Protein AF-A0A955YVL2-F1 (afdb_monomer_lite)

Structure (mmCIF, N/CA/C/O backbone):
data_AF-A0A955YVL2-F1
#
_entry.id   AF-A0A955YVL2-F1
#
loop_
_atom_site.group_PDB
_atom_site.id
_atom_site.type_symbol
_atom_site.label_atom_id
_atom_site.label_alt_id
_atom_site.label_comp_id
_atom_site.label_asym_id
_atom_site.label_entity_id
_atom_site.label_seq_id
_atom_site.pdbx_PDB_ins_code
_atom_site.Cartn_x
_atom_site.Cartn_y
_atom_site.Cartn_z
_atom_site.occupancy
_atom_site.B_iso_or_equiv
_atom_site.auth_seq_id
_atom_site.auth_comp_id
_atom_site.auth_asym_id
_atom_site.auth_atom_id
_atom_site.pdbx_PDB_model_num
ATOM 1 N N . MET A 1 1 ? -42.241 -15.432 1.921 1.00 36.34 1 MET A N 1
ATOM 2 C CA . MET A 1 1 ? -42.392 -14.589 0.712 1.00 36.34 1 MET A CA 1
ATOM 3 C C . MET A 1 1 ? -41.497 -13.366 0.841 1.00 36.34 1 MET A C 1
ATOM 5 O O . MET A 1 1 ? -41.475 -12.750 1.895 1.00 36.34 1 MET A O 1
ATOM 9 N N . LYS A 1 2 ? -40.695 -13.107 -0.196 1.00 36.59 2 LYS A N 1
ATOM 10 C CA . LYS A 1 2 ? -39.649 -12.077 -0.292 1.00 36.59 2 LYS A CA 1
ATOM 11 C C . LYS A 1 2 ? -40.259 -10.700 -0.567 1.00 36.59 2 LYS A C 1
ATOM 13 O O . LYS A 1 2 ? -41.082 -10.609 -1.469 1.00 36.59 2 LYS A O 1
ATOM 18 N N . VAL A 1 3 ? -39.747 -9.642 0.064 1.00 34.03 3 VAL A N 1
ATOM 19 C CA . VAL A 1 3 ? -39.685 -8.309 -0.563 1.00 34.03 3 VAL A CA 1
ATOM 20 C C . VAL A 1 3 ? -38.326 -7.689 -0.250 1.00 34.03 3 VAL A C 1
ATOM 22 O O . VAL A 1 3 ? -38.007 -7.368 0.890 1.00 34.03 3 VAL A O 1
ATOM 25 N N . ALA A 1 4 ? -37.512 -7.582 -1.295 1.00 33.03 4 ALA A N 1
ATOM 26 C CA . ALA A 1 4 ? -36.190 -6.984 -1.299 1.00 33.03 4 ALA A CA 1
ATOM 27 C C . ALA A 1 4 ? -36.283 -5.450 -1.307 1.00 33.03 4 ALA A C 1
ATOM 29 O O . ALA A 1 4 ? -37.087 -4.887 -2.050 1.00 33.03 4 ALA A O 1
ATOM 30 N N . ARG A 1 5 ? -35.406 -4.765 -0.566 1.00 32.28 5 ARG A N 1
ATOM 31 C CA . ARG A 1 5 ? -35.105 -3.343 -0.791 1.00 32.28 5 ARG A CA 1
ATOM 32 C C . ARG A 1 5 ? -33.670 -3.221 -1.297 1.00 32.28 5 ARG A C 1
ATOM 34 O O . ARG A 1 5 ? -32.719 -3.414 -0.550 1.00 32.28 5 ARG A O 1
ATOM 41 N N . LYS A 1 6 ? -33.538 -2.938 -2.595 1.00 33.47 6 LYS A N 1
ATOM 42 C CA . LYS A 1 6 ? -32.287 -2.538 -3.252 1.00 33.47 6 LYS A CA 1
ATOM 43 C C . LYS A 1 6 ? -31.953 -1.106 -2.827 1.00 33.47 6 LYS A C 1
ATOM 45 O O . LYS A 1 6 ? -32.672 -0.188 -3.215 1.00 33.47 6 LYS A O 1
ATOM 50 N N . ALA A 1 7 ? -30.868 -0.914 -2.082 1.00 31.03 7 ALA A N 1
ATOM 51 C CA . ALA A 1 7 ? -30.235 0.393 -1.953 1.00 31.03 7 ALA A CA 1
ATOM 52 C C . ALA A 1 7 ? -29.346 0.617 -3.184 1.00 31.03 7 ALA A C 1
ATOM 54 O O . ALA A 1 7 ? -28.504 -0.211 -3.523 1.00 31.03 7 ALA A O 1
ATOM 55 N N . ARG A 1 8 ? -29.623 1.707 -3.896 1.00 31.00 8 ARG A N 1
ATOM 56 C CA . ARG A 1 8 ? -29.015 2.111 -5.160 1.00 31.00 8 ARG A CA 1
ATOM 57 C C . ARG A 1 8 ? -28.263 3.404 -4.877 1.00 31.00 8 ARG A C 1
ATOM 59 O O . ARG A 1 8 ? -28.910 4.432 -4.742 1.00 31.00 8 ARG A O 1
ATOM 66 N N . TRP A 1 9 ? -26.942 3.353 -4.775 1.00 26.78 9 TRP A N 1
ATOM 67 C CA . TRP A 1 9 ? -26.107 4.548 -4.671 1.00 26.78 9 TRP A CA 1
ATOM 68 C C . TRP A 1 9 ? -24.795 4.268 -5.372 1.00 26.78 9 TRP A C 1
ATOM 70 O O . TRP A 1 9 ? -24.053 3.442 -4.878 1.00 26.78 9 TRP A O 1
ATOM 80 N N . TRP A 1 10 ? -24.591 4.885 -6.535 1.00 25.06 10 TRP A N 1
ATOM 81 C CA . TRP A 1 10 ? -23.338 5.462 -7.037 1.00 25.06 10 TRP A CA 1
ATOM 82 C C . TRP A 1 10 ? -23.689 6.169 -8.347 1.00 25.06 10 TRP A C 1
ATOM 84 O O . TRP A 1 10 ? -24.122 5.517 -9.288 1.00 25.06 10 TRP A O 1
ATOM 94 N N . HIS A 1 11 ? -23.538 7.491 -8.390 1.00 28.80 11 HIS A N 1
ATOM 95 C CA . HIS A 1 11 ? -22.993 8.216 -9.539 1.00 28.80 11 HIS A CA 1
ATOM 96 C C . HIS A 1 11 ? -22.675 9.654 -9.106 1.00 28.80 11 HIS A C 1
ATOM 98 O O . HIS A 1 11 ? -23.568 10.427 -8.791 1.00 28.80 11 HIS A O 1
ATOM 104 N N . GLN A 1 12 ? -21.369 9.927 -9.069 1.00 32.69 12 GLN A N 1
ATOM 105 C CA . GLN A 1 12 ? -20.664 11.146 -9.476 1.00 32.69 12 GLN A CA 1
ATOM 106 C C . GLN A 1 12 ? -21.204 12.538 -9.097 1.00 32.69 12 GLN A C 1
ATOM 108 O O . GLN A 1 12 ? -22.306 12.926 -9.462 1.00 32.69 12 GLN A O 1
ATOM 113 N N . GLY A 1 13 ? -20.284 13.370 -8.595 1.00 29.86 13 GLY A N 1
ATOM 114 C CA . GLY A 1 13 ? -20.244 14.788 -8.962 1.00 29.86 13 GLY A CA 1
ATOM 115 C C . GLY A 1 13 ? -20.075 15.755 -7.796 1.00 29.86 13 GLY A C 1
ATOM 116 O O . GLY A 1 13 ? -21.027 16.019 -7.081 1.00 29.86 13 GLY A O 1
ATOM 117 N N . LYS A 1 14 ? -18.859 16.310 -7.682 1.00 32.56 14 LYS A N 1
ATOM 118 C CA . LYS A 1 14 ? -18.522 17.676 -7.233 1.00 32.56 14 LYS A CA 1
ATOM 119 C C . LYS A 1 14 ? -19.298 18.242 -6.028 1.00 32.56 14 LYS A C 1
ATOM 121 O O . LYS A 1 14 ? -20.423 18.705 -6.164 1.00 32.56 14 LYS A O 1
ATOM 126 N N . TRP A 1 15 ? -18.612 18.369 -4.893 1.00 31.75 15 TRP A N 1
ATOM 127 C CA . TRP A 1 15 ? -19.037 19.229 -3.785 1.00 31.75 15 TRP A CA 1
ATOM 128 C C . TRP A 1 15 ? -18.119 20.451 -3.682 1.00 31.75 15 TRP A C 1
ATOM 130 O O . TRP A 1 15 ? -16.921 20.328 -3.918 1.00 31.75 15 TRP A O 1
ATOM 140 N N . MET A 1 16 ? -18.708 21.578 -3.258 1.00 29.31 16 MET A N 1
ATOM 141 C CA . MET A 1 16 ? -18.149 22.933 -3.053 1.00 29.31 16 MET A CA 1
ATOM 142 C C . MET A 1 16 ? -18.223 23.804 -4.330 1.00 29.31 16 MET A C 1
ATOM 144 O O . MET A 1 16 ? -17.585 23.505 -5.328 1.00 29.31 16 MET A O 1
ATOM 148 N N . HIS A 1 17 ? -19.037 24.865 -4.419 1.00 38.16 17 HIS A N 1
ATOM 149 C CA . HIS A 1 17 ? -19.291 25.919 -3.432 1.00 38.16 17 HIS A CA 1
ATOM 150 C C . HIS A 1 17 ? -20.693 26.567 -3.528 1.00 38.16 17 HIS A C 1
ATOM 152 O O . HIS A 1 17 ? -21.207 26.793 -4.615 1.00 38.16 17 HIS A O 1
ATOM 158 N N . ALA A 1 18 ? -21.192 26.935 -2.340 1.00 34.50 18 A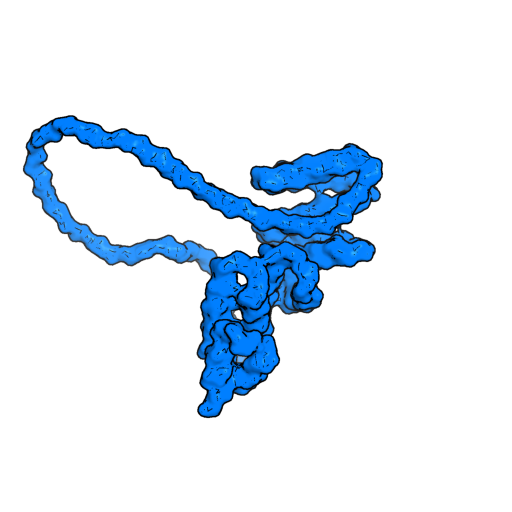LA A N 1
ATOM 159 C CA . ALA A 1 18 ? -21.897 28.165 -1.947 1.00 34.50 18 ALA A CA 1
ATOM 160 C C . ALA A 1 18 ? -23.248 28.578 -2.585 1.00 34.50 18 ALA A C 1
ATOM 162 O O . ALA A 1 18 ? -23.423 28.707 -3.790 1.00 34.50 18 ALA A O 1
ATOM 163 N N . LEU A 1 19 ? -24.179 28.854 -1.668 1.00 38.88 19 LEU A N 1
ATOM 164 C CA . LEU A 1 19 ? -25.561 29.314 -1.815 1.00 38.88 19 LEU A CA 1
ATOM 165 C C . LEU A 1 19 ? -25.695 30.762 -2.353 1.00 38.88 19 LEU A C 1
ATOM 167 O O . LEU A 1 19 ? -24.739 31.533 -2.266 1.00 38.88 19 LEU A O 1
ATOM 171 N N . PRO A 1 20 ? -26.891 31.151 -2.850 1.00 46.78 20 PRO A N 1
ATOM 172 C CA . PRO A 1 20 ? -27.152 32.435 -3.504 1.00 46.78 20 PRO A CA 1
ATOM 173 C C . PRO A 1 20 ? -27.681 33.500 -2.528 1.00 46.78 20 PRO A C 1
ATOM 175 O O . PRO A 1 20 ? -28.471 33.180 -1.648 1.00 46.78 20 PRO A O 1
ATOM 178 N N . PHE A 1 21 ? -27.319 34.771 -2.730 1.00 35.03 21 PHE A N 1
ATOM 179 C CA . PHE A 1 21 ? -27.993 35.952 -2.157 1.00 35.03 21 PHE A CA 1
ATOM 180 C C . PHE A 1 21 ? -27.709 37.204 -3.034 1.00 35.03 21 PHE A C 1
ATOM 182 O O . PHE A 1 21 ? -26.811 37.148 -3.873 1.00 35.03 21 PHE A O 1
ATOM 189 N N . PRO A 1 22 ? -28.522 38.280 -2.951 1.00 48.41 22 PRO A N 1
ATOM 190 C CA . PRO A 1 22 ? -29.389 38.777 -4.033 1.00 48.41 22 PRO A CA 1
ATOM 191 C C . PRO A 1 22 ? -28.881 40.076 -4.711 1.00 48.41 22 PRO A C 1
ATOM 193 O O . PRO A 1 22 ? -27.885 40.648 -4.267 1.00 48.41 22 PRO A O 1
ATOM 196 N N . PRO A 1 23 ? -29.555 40.587 -5.769 1.00 50.75 23 PRO A N 1
ATOM 197 C CA . PRO A 1 23 ? -29.136 41.804 -6.459 1.00 50.75 23 PRO A CA 1
ATOM 198 C C . PRO A 1 23 ? -29.749 43.064 -5.828 1.00 50.75 23 PRO A C 1
ATOM 200 O O . PRO A 1 23 ? -30.909 43.048 -5.436 1.00 50.75 23 PRO A O 1
ATOM 203 N N . THR A 1 24 ? -28.965 44.147 -5.766 1.00 46.81 24 THR A N 1
ATOM 204 C CA . THR A 1 24 ? -29.235 45.497 -6.324 1.00 46.81 24 THR A CA 1
ATOM 205 C C . THR A 1 24 ? -28.371 46.535 -5.608 1.00 46.81 24 THR A C 1
ATOM 207 O O . THR A 1 24 ? -28.461 46.663 -4.391 1.00 46.81 24 THR A O 1
ATOM 210 N N . LEU A 1 25 ? -27.626 47.344 -6.364 1.00 46.16 25 LEU A N 1
ATOM 211 C CA . LEU A 1 25 ? -27.243 48.698 -5.957 1.00 46.16 25 LEU A CA 1
ATOM 212 C C . LEU A 1 25 ? -27.345 49.650 -7.162 1.00 46.16 25 LEU A C 1
ATOM 214 O O . LEU A 1 25 ? -27.235 49.196 -8.305 1.00 46.16 25 LEU A O 1
ATOM 218 N N . PRO A 1 26 ? -27.623 50.943 -6.916 1.00 46.53 26 PRO A N 1
ATOM 219 C CA . PRO A 1 26 ? -28.070 51.888 -7.928 1.00 46.53 26 PRO A CA 1
ATOM 220 C C . PRO A 1 26 ? -26.915 52.484 -8.739 1.00 46.53 26 PRO A C 1
ATOM 222 O O . PRO A 1 26 ? -25.767 52.552 -8.306 1.00 46.53 26 PRO A O 1
ATOM 225 N N . THR A 1 27 ? -27.264 52.956 -9.932 1.00 46.38 27 THR A N 1
ATOM 226 C CA . THR A 1 27 ? -26.412 53.707 -10.853 1.00 46.38 27 THR A CA 1
ATOM 227 C C . THR A 1 27 ? -25.960 55.029 -10.238 1.00 46.38 27 THR A C 1
ATOM 229 O O . THR A 1 27 ? -26.796 55.877 -9.926 1.00 46.38 27 THR A O 1
ATOM 232 N N . PHE A 1 28 ? -24.646 55.234 -10.137 1.00 38.59 28 PHE A N 1
ATOM 233 C CA . PHE A 1 28 ? -24.049 56.543 -9.883 1.00 38.59 28 PHE A CA 1
ATOM 234 C C . PHE A 1 28 ? -23.220 56.964 -11.099 1.00 38.59 28 PHE A C 1
ATOM 236 O O . PHE A 1 28 ? -22.186 56.381 -11.417 1.00 38.59 28 PHE A O 1
ATOM 243 N N . SER A 1 29 ? -23.730 57.967 -11.804 1.00 43.38 29 SER A N 1
ATOM 244 C CA . SER A 1 29 ? -23.041 58.751 -12.824 1.00 43.38 29 SER A CA 1
ATOM 245 C C . SER A 1 29 ? -22.121 59.775 -12.154 1.00 43.38 29 SER A C 1
ATOM 247 O O . SER A 1 29 ? -22.584 60.518 -11.289 1.00 43.38 29 SER A O 1
ATOM 249 N N . GLY A 1 30 ? -20.859 59.880 -12.571 1.00 38.03 30 GLY A N 1
ATOM 250 C CA . GLY A 1 30 ? -19.970 60.935 -12.080 1.00 38.03 30 GLY A CA 1
ATOM 251 C C . GLY A 1 30 ? -18.546 60.823 -12.613 1.00 38.03 30 GLY A C 1
ATOM 252 O O . GLY A 1 30 ? -17.826 59.891 -12.288 1.00 38.03 30 GLY A O 1
ATOM 253 N N . ASN A 1 31 ? -18.184 61.781 -13.456 1.00 38.94 31 ASN A N 1
ATOM 254 C CA . ASN A 1 31 ? -16.923 61.943 -14.178 1.00 38.94 31 ASN A CA 1
ATOM 255 C C . ASN A 1 31 ? -15.706 62.318 -13.291 1.00 38.94 31 ASN A C 1
ATOM 257 O O . ASN A 1 31 ? -15.882 62.903 -12.228 1.00 38.94 31 ASN A O 1
ATOM 261 N N . LEU A 1 32 ? -14.504 62.146 -13.880 1.00 40.91 32 LEU A N 1
ATOM 262 C CA . LEU A 1 32 ? -13.217 62.851 -13.642 1.00 40.91 32 LEU A CA 1
ATOM 263 C C . LEU A 1 32 ? -12.319 62.411 -12.458 1.00 40.91 32 LEU A C 1
ATOM 265 O O . LEU A 1 32 ? -12.526 62.842 -11.333 1.00 40.91 32 LEU A O 1
ATOM 269 N N . PHE A 1 33 ? -11.236 61.665 -12.732 1.00 40.41 33 PHE A N 1
ATOM 270 C CA . PHE A 1 33 ? -9.823 62.135 -12.750 1.00 40.41 33 PHE A CA 1
ATOM 271 C C . PHE A 1 33 ? -8.835 60.940 -12.867 1.00 40.41 33 PHE A C 1
ATOM 273 O O . PHE A 1 33 ? -9.128 59.871 -12.332 1.00 40.41 33 PHE A O 1
ATOM 280 N N . PRO A 1 34 ? -7.685 61.072 -13.569 1.00 52.84 34 PRO A N 1
ATOM 281 C CA . PRO A 1 34 ? -6.782 59.963 -13.879 1.00 52.84 34 PRO A CA 1
ATOM 282 C C . PRO A 1 34 ? -5.503 59.937 -13.016 1.00 52.84 34 PRO A C 1
ATOM 284 O O . PRO A 1 34 ? -5.195 60.889 -12.307 1.00 52.84 34 PRO A O 1
ATOM 287 N N . ALA A 1 35 ? -4.724 58.867 -13.222 1.00 39.88 35 ALA A N 1
ATOM 288 C CA . ALA A 1 35 ? -3.342 58.624 -12.789 1.00 39.88 35 ALA A CA 1
ATOM 289 C C . ALA A 1 35 ? -3.138 58.209 -11.320 1.00 39.88 35 ALA A C 1
ATOM 291 O O . ALA A 1 35 ? -3.405 58.975 -10.406 1.00 39.88 35 ALA A O 1
ATOM 292 N N . LEU A 1 36 ? -2.583 57.005 -11.114 1.00 38.53 36 LEU A N 1
ATOM 293 C CA . LEU A 1 36 ? -1.236 56.768 -10.559 1.00 38.53 36 LEU A CA 1
ATOM 294 C C . LEU A 1 36 ? -1.123 55.303 -10.072 1.00 38.53 36 LEU A C 1
ATOM 296 O O . LEU A 1 36 ? -1.893 54.873 -9.227 1.00 38.53 36 LEU A O 1
ATOM 300 N N . PHE A 1 37 ? -0.141 54.576 -10.619 1.00 40.19 37 PHE A N 1
ATOM 301 C CA . PHE A 1 37 ? 0.575 53.423 -10.044 1.00 40.19 37 PHE A CA 1
ATOM 302 C C . PHE A 1 37 ? -0.209 52.281 -9.367 1.00 40.19 37 PHE A C 1
ATOM 304 O O . PHE A 1 37 ? -0.684 52.421 -8.248 1.00 40.19 37 PHE A O 1
ATOM 311 N N . LEU A 1 38 ? -0.091 51.069 -9.925 1.00 40.25 38 LEU A N 1
ATOM 312 C CA . LEU A 1 38 ? 0.365 49.915 -9.138 1.00 40.25 38 LEU A CA 1
ATOM 313 C C . LEU A 1 38 ? 0.865 48.792 -10.052 1.00 40.25 38 LEU A C 1
ATOM 315 O O . LEU A 1 38 ? 0.146 48.249 -10.886 1.00 40.25 38 LEU A O 1
ATOM 319 N N . MET A 1 39 ? 2.151 48.501 -9.881 1.00 43.81 39 MET A N 1
ATOM 320 C CA . MET A 1 39 ? 2.891 47.401 -10.482 1.00 43.81 39 MET A CA 1
ATOM 321 C C . MET A 1 39 ? 2.135 46.083 -10.302 1.00 43.81 39 MET A C 1
ATOM 323 O O . MET A 1 39 ? 1.787 45.709 -9.182 1.00 43.81 39 MET A O 1
ATOM 327 N N . ALA A 1 40 ? 1.927 45.370 -11.407 1.00 44.03 40 ALA A N 1
ATOM 328 C CA . ALA A 1 40 ? 1.430 44.005 -11.419 1.00 44.03 40 ALA A CA 1
ATOM 329 C C . ALA A 1 40 ? 2.437 43.082 -10.713 1.00 44.03 40 ALA A C 1
ATOM 331 O O . ALA A 1 40 ? 3.377 42.569 -11.318 1.00 44.03 40 ALA A O 1
ATOM 332 N N . GLY A 1 41 ? 2.245 42.887 -9.409 1.00 44.72 41 GLY A N 1
ATOM 333 C CA . GLY A 1 41 ? 2.860 41.806 -8.654 1.00 44.72 41 GLY A CA 1
ATOM 334 C C . GLY A 1 41 ? 2.223 40.488 -9.071 1.00 44.72 41 GLY A C 1
ATOM 335 O O . GLY A 1 41 ? 1.281 40.024 -8.437 1.00 44.72 41 GLY A O 1
ATOM 336 N N . LEU A 1 42 ? 2.720 39.899 -10.159 1.00 51.22 42 LEU A N 1
ATOM 337 C CA . LEU A 1 42 ? 2.407 38.530 -10.548 1.00 51.22 42 LEU A CA 1
ATOM 338 C C . LEU A 1 42 ? 3.159 37.587 -9.597 1.00 51.22 42 LEU A C 1
ATOM 340 O O . LEU A 1 42 ? 4.200 37.026 -9.937 1.00 51.22 42 LEU A O 1
ATOM 344 N N . THR A 1 43 ? 2.666 37.440 -8.370 1.00 51.66 43 THR A N 1
ATOM 345 C CA . THR A 1 43 ? 3.075 36.334 -7.508 1.00 51.66 43 THR A CA 1
ATOM 346 C C . THR A 1 43 ? 2.487 35.063 -8.097 1.00 51.66 43 THR A C 1
ATOM 348 O O . THR A 1 43 ? 1.361 34.660 -7.812 1.00 51.66 43 THR A O 1
ATOM 351 N N . VAL A 1 44 ? 3.273 34.417 -8.956 1.00 55.62 44 VAL A N 1
ATOM 352 C CA . VAL A 1 44 ? 3.111 32.996 -9.240 1.00 55.62 44 VAL A CA 1
ATOM 353 C C . VAL A 1 44 ? 3.310 32.285 -7.906 1.00 55.62 44 VAL A C 1
ATOM 355 O O . VAL A 1 44 ? 4.431 32.010 -7.483 1.00 55.62 44 VAL A O 1
ATOM 358 N 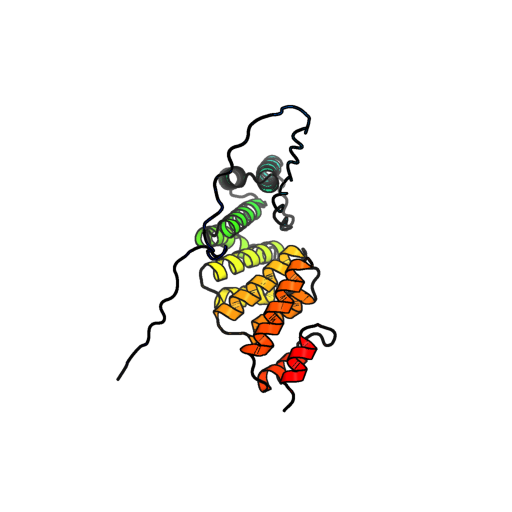N . VAL A 1 45 ? 2.208 32.028 -7.204 1.00 55.06 45 VAL A N 1
ATOM 359 C CA . VAL A 1 45 ? 2.164 30.965 -6.210 1.00 55.06 45 VAL A CA 1
ATOM 360 C C . VAL A 1 45 ? 2.392 29.702 -7.020 1.00 55.06 45 VAL A C 1
ATOM 362 O O . VAL A 1 45 ? 1.486 29.199 -7.683 1.00 55.06 45 VAL A O 1
ATOM 365 N N . ALA A 1 46 ? 3.642 29.245 -7.042 1.00 45.44 46 ALA A N 1
ATOM 366 C CA . ALA A 1 46 ? 3.968 27.910 -7.483 1.00 45.44 46 ALA A CA 1
ATOM 367 C C . ALA A 1 46 ? 3.186 26.972 -6.564 1.00 45.44 46 ALA A C 1
ATOM 369 O O . ALA A 1 46 ? 3.594 26.702 -5.434 1.00 45.44 46 ALA A O 1
ATOM 370 N N . VAL A 1 47 ? 2.016 26.535 -7.033 1.00 54.59 47 VAL A N 1
ATOM 371 C CA . VAL A 1 47 ? 1.338 25.352 -6.522 1.00 54.59 47 VAL A CA 1
ATOM 372 C C . VAL A 1 47 ? 2.343 24.237 -6.743 1.00 54.59 47 VAL A C 1
ATOM 374 O O . VAL A 1 47 ? 2.462 23.690 -7.838 1.00 54.59 47 VAL A O 1
ATOM 377 N N . GLY A 1 48 ? 3.165 23.991 -5.723 1.00 42.56 48 GLY A N 1
ATOM 378 C CA . GLY A 1 48 ? 4.030 22.837 -5.675 1.00 42.56 48 GLY A CA 1
ATOM 379 C C . GLY A 1 48 ? 3.112 21.645 -5.831 1.00 42.56 48 GLY A C 1
ATOM 380 O O . GLY A 1 48 ? 2.351 21.334 -4.916 1.00 42.56 48 GLY A O 1
ATOM 381 N N . CYS A 1 49 ? 3.129 21.031 -7.014 1.00 41.28 49 CYS A N 1
ATOM 382 C CA . CYS A 1 49 ? 2.522 19.727 -7.194 1.00 41.28 49 CYS A CA 1
ATOM 383 C C . CYS A 1 49 ? 3.102 18.861 -6.076 1.00 41.28 49 CYS A C 1
ATOM 385 O O . CYS A 1 49 ? 4.333 18.831 -5.946 1.00 41.28 49 CYS A O 1
ATOM 387 N N . PRO A 1 50 ? 2.268 18.255 -5.213 1.00 43.12 50 PRO A N 1
ATOM 388 C CA . PRO A 1 50 ? 2.779 17.392 -4.168 1.00 43.12 50 PRO A CA 1
ATOM 389 C C . PRO A 1 50 ? 3.604 16.325 -4.878 1.00 43.12 50 PRO A C 1
ATOM 391 O O . PRO A 1 50 ? 3.064 15.526 -5.641 1.00 43.12 50 PRO A O 1
ATOM 394 N N . ARG A 1 51 ? 4.932 16.400 -4.719 1.00 46.34 51 ARG A N 1
ATOM 395 C CA . ARG A 1 51 ? 5.853 15.402 -5.251 1.00 46.34 51 ARG A CA 1
ATOM 396 C C . ARG A 1 51 ? 5.356 14.078 -4.696 1.00 46.34 51 ARG A C 1
ATOM 398 O O . ARG A 1 51 ? 5.283 13.928 -3.476 1.00 46.34 51 ARG A O 1
ATOM 405 N N . GLY A 1 52 ? 4.911 13.195 -5.588 1.00 46.12 52 GLY A N 1
ATOM 406 C CA . GLY A 1 52 ? 4.428 11.877 -5.214 1.00 46.12 52 GLY A CA 1
ATOM 407 C C . GLY A 1 52 ? 5.460 11.239 -4.296 1.00 46.12 52 GLY A C 1
ATOM 408 O O . GLY A 1 52 ? 6.652 11.269 -4.597 1.00 46.12 52 GLY A O 1
ATOM 409 N N . SER A 1 53 ? 5.000 10.759 -3.143 1.00 47.16 53 SER A N 1
ATOM 410 C CA . SER A 1 53 ? 5.804 9.974 -2.212 1.00 47.16 53 SER A CA 1
ATOM 411 C C . SER A 1 53 ? 6.657 8.982 -3.008 1.00 47.16 53 SER A C 1
ATOM 413 O O . SER A 1 53 ? 6.128 8.158 -3.757 1.00 47.16 53 SER A O 1
ATOM 415 N N . GLN A 1 54 ? 7.982 9.117 -2.912 1.00 53.81 54 GLN A N 1
ATOM 416 C CA . GLN A 1 54 ? 8.905 8.194 -3.558 1.00 53.81 54 GLN A CA 1
ATOM 417 C C . GLN A 1 54 ? 8.852 6.881 -2.780 1.00 53.81 54 GLN A C 1
ATOM 419 O O . GLN A 1 54 ? 9.516 6.717 -1.757 1.00 53.81 54 GLN A O 1
ATOM 424 N N . ALA A 1 55 ? 8.014 5.956 -3.243 1.00 58.12 55 ALA A N 1
ATOM 425 C CA . ALA A 1 55 ? 8.003 4.593 -2.747 1.00 58.12 55 ALA A CA 1
ATOM 426 C C . ALA A 1 55 ? 9.419 4.009 -2.898 1.00 58.12 55 ALA A C 1
ATOM 428 O O . ALA A 1 55 ? 9.926 3.844 -4.007 1.00 58.12 55 ALA A O 1
ATOM 429 N N . ARG A 1 56 ? 10.087 3.710 -1.778 1.00 67.31 56 ARG A N 1
ATOM 430 C CA . ARG A 1 56 ? 11.418 3.093 -1.794 1.00 67.31 56 ARG A CA 1
ATOM 431 C C . ARG A 1 56 ? 11.322 1.626 -2.200 1.00 67.31 56 ARG A C 1
ATOM 433 O O . ARG A 1 56 ? 10.852 0.795 -1.421 1.00 67.31 56 ARG A O 1
ATOM 440 N N . PHE A 1 57 ? 11.738 1.295 -3.410 1.00 70.81 57 PHE A N 1
ATOM 441 C CA . PHE A 1 57 ? 11.729 -0.085 -3.879 1.00 70.81 57 PHE A CA 1
ATOM 442 C C . PHE A 1 57 ? 12.903 -0.910 -3.323 1.00 70.81 57 PHE A C 1
ATOM 444 O O . PHE A 1 57 ? 13.932 -0.334 -2.955 1.00 70.81 57 PHE A O 1
ATOM 451 N N . PRO A 1 58 ? 12.756 -2.247 -3.232 1.00 77.38 58 PRO A N 1
ATOM 452 C CA . PRO A 1 58 ? 13.872 -3.144 -2.953 1.00 77.38 58 PRO A CA 1
ATOM 453 C C . PRO A 1 58 ? 14.993 -2.963 -3.977 1.00 77.38 58 PRO A C 1
ATOM 455 O O . PRO A 1 58 ? 14.738 -2.707 -5.153 1.00 77.38 58 PRO A O 1
ATOM 458 N N . LEU A 1 59 ? 16.236 -3.091 -3.518 1.00 77.25 59 LEU A N 1
ATOM 459 C CA . LEU A 1 59 ? 17.406 -2.991 -4.381 1.00 77.25 59 LEU A CA 1
ATOM 460 C C . LEU A 1 59 ? 17.643 -4.351 -5.041 1.00 77.25 59 LEU A C 1
ATOM 462 O O . LEU A 1 59 ? 18.163 -5.266 -4.409 1.00 77.25 59 LEU A O 1
ATOM 466 N N . LEU A 1 60 ? 17.240 -4.466 -6.301 1.00 84.56 60 LEU A N 1
ATOM 467 C CA . LEU A 1 60 ? 17.720 -5.493 -7.219 1.00 84.56 60 LEU A CA 1
ATOM 468 C C . LEU A 1 60 ? 18.774 -4.858 -8.126 1.00 84.56 60 LEU A C 1
ATOM 470 O O . LEU A 1 60 ? 18.654 -3.682 -8.468 1.00 84.56 60 LEU A O 1
ATOM 474 N N . THR A 1 61 ? 19.788 -5.632 -8.497 1.00 86.62 61 THR A N 1
ATOM 475 C CA . THR A 1 61 ? 20.853 -5.208 -9.413 1.00 86.62 61 THR A CA 1
ATOM 476 C C . THR A 1 61 ? 20.955 -6.180 -10.581 1.00 86.62 61 THR A C 1
ATOM 478 O O . THR A 1 61 ? 20.633 -7.362 -10.429 1.00 86.62 61 THR A O 1
ATOM 481 N N . SER A 1 62 ? 21.429 -5.697 -11.724 1.00 90.56 62 SER A N 1
ATOM 482 C CA . SER A 1 62 ? 21.811 -6.509 -12.879 1.00 90.56 62 SER A CA 1
ATOM 483 C C . SER A 1 62 ? 23.313 -6.413 -13.141 1.00 90.56 62 SER A C 1
ATOM 485 O O . SER A 1 62 ? 23.940 -5.378 -12.917 1.00 90.56 62 SER A O 1
ATOM 487 N N . ASP A 1 63 ? 23.881 -7.506 -13.646 1.00 91.62 63 ASP A N 1
ATOM 488 C CA . ASP A 1 63 ? 25.252 -7.537 -14.157 1.00 91.62 63 ASP A CA 1
ATOM 489 C C . ASP A 1 63 ? 25.357 -6.925 -15.570 1.00 91.62 63 ASP A C 1
ATOM 491 O O . ASP A 1 63 ? 26.466 -6.738 -16.071 1.00 91.62 63 ASP A O 1
ATOM 495 N N . ASP A 1 64 ? 24.227 -6.611 -16.222 1.00 94.69 64 ASP A N 1
ATOM 496 C CA . ASP A 1 64 ? 24.164 -5.933 -17.519 1.00 94.69 64 ASP A CA 1
ATOM 497 C C . ASP A 1 64 ? 24.056 -4.402 -17.335 1.00 94.69 64 ASP A C 1
ATOM 499 O O . ASP A 1 64 ? 22.997 -3.886 -16.954 1.00 94.69 64 ASP A O 1
ATOM 503 N N . PRO A 1 65 ? 25.114 -3.628 -17.661 1.00 95.25 65 PRO A N 1
ATOM 504 C CA . PRO A 1 65 ? 25.086 -2.174 -17.534 1.00 95.25 65 PRO A CA 1
ATOM 505 C C . PRO A 1 65 ? 24.042 -1.497 -18.432 1.00 95.25 65 PRO A C 1
ATOM 507 O O . PRO A 1 65 ? 23.590 -0.396 -18.115 1.00 95.25 65 PRO A O 1
ATOM 510 N N . GLN A 1 66 ? 23.670 -2.113 -19.561 1.00 96.69 66 GLN A N 1
ATOM 511 C CA . GLN A 1 66 ? 22.655 -1.567 -20.464 1.00 96.69 66 GLN A CA 1
ATOM 512 C C . GLN A 1 66 ? 21.253 -1.746 -19.883 1.00 96.69 66 GLN A C 1
ATOM 514 O O . GLN A 1 66 ? 20.438 -0.825 -19.971 1.00 96.69 66 GLN A O 1
ATOM 519 N N . ALA A 1 67 ? 20.996 -2.886 -19.237 1.00 96.81 67 ALA A N 1
ATOM 520 C CA . ALA A 1 67 ? 19.761 -3.115 -18.499 1.00 96.81 67 ALA A CA 1
ATOM 521 C C . ALA A 1 67 ? 19.638 -2.131 -17.321 1.00 96.81 67 ALA A C 1
ATOM 523 O O . ALA A 1 67 ? 18.621 -1.447 -17.186 1.00 96.81 67 ALA A O 1
ATOM 524 N N . GLU A 1 68 ? 20.695 -1.973 -16.520 1.00 95.62 68 GLU A N 1
ATOM 525 C CA . GLU A 1 68 ? 20.722 -0.996 -15.422 1.00 95.62 68 GLU A CA 1
ATOM 526 C C . GLU A 1 68 ? 20.430 0.430 -15.906 1.00 95.62 68 GLU A C 1
ATOM 528 O O . GLU A 1 68 ? 19.580 1.122 -15.338 1.00 95.62 68 GLU A O 1
ATOM 533 N N . ALA A 1 69 ? 21.085 0.861 -16.989 1.00 96.69 69 ALA A N 1
ATOM 534 C CA . ALA A 1 69 ? 20.863 2.179 -17.576 1.00 96.69 69 ALA A CA 1
ATOM 535 C C . ALA A 1 69 ? 19.423 2.349 -18.086 1.00 96.69 69 ALA A C 1
ATOM 537 O O . ALA A 1 69 ? 18.780 3.354 -17.787 1.00 96.69 69 ALA A O 1
ATOM 538 N N . ALA A 1 70 ? 18.880 1.351 -18.790 1.00 97.69 70 ALA A N 1
ATOM 539 C CA . ALA A 1 70 ? 17.517 1.401 -19.312 1.00 97.69 70 ALA A CA 1
ATOM 540 C C . ALA A 1 70 ? 16.462 1.473 -18.193 1.00 97.69 70 ALA A C 1
ATOM 542 O O . ALA A 1 70 ? 15.493 2.230 -18.304 1.00 97.69 70 ALA A O 1
ATOM 543 N N . LEU A 1 71 ? 16.648 0.729 -17.095 1.00 96.94 71 LEU A N 1
ATOM 544 C CA . LEU A 1 71 ? 15.754 0.824 -15.940 1.00 96.94 71 LEU A CA 1
ATOM 545 C C . LEU A 1 71 ? 15.929 2.162 -15.201 1.00 96.94 71 LEU A C 1
ATOM 547 O O . LEU A 1 71 ? 14.945 2.741 -14.738 1.00 96.94 71 LEU A O 1
ATOM 551 N N . ALA A 1 72 ? 17.158 2.677 -15.102 1.00 95.38 72 ALA A N 1
ATOM 552 C CA . ALA A 1 72 ? 17.429 3.980 -14.502 1.00 95.38 72 ALA A CA 1
ATOM 553 C C . ALA A 1 72 ? 16.765 5.129 -15.277 1.00 95.38 72 ALA A C 1
ATOM 555 O O . ALA A 1 72 ? 16.168 6.005 -14.650 1.00 95.38 72 ALA A O 1
ATOM 556 N N . ASP A 1 73 ? 16.793 5.098 -16.610 1.00 97.62 73 ASP A N 1
ATOM 557 C CA . ASP A 1 73 ? 16.102 6.077 -17.456 1.00 97.62 73 ASP A CA 1
ATOM 558 C C . ASP A 1 73 ? 14.584 6.050 -17.225 1.00 97.62 73 ASP A C 1
ATOM 560 O O . ASP A 1 73 ? 13.954 7.102 -17.081 1.00 97.62 73 ASP A O 1
ATOM 564 N N . ALA A 1 74 ? 13.996 4.852 -17.118 1.00 97.56 74 ALA A N 1
ATOM 565 C CA . ALA A 1 74 ? 12.576 4.683 -16.812 1.00 97.56 74 ALA A CA 1
ATOM 566 C C . ALA A 1 74 ? 12.203 5.278 -15.441 1.00 97.56 74 ALA A C 1
ATOM 568 O O . ALA A 1 74 ? 11.251 6.059 -15.345 1.00 97.56 74 ALA A O 1
ATOM 569 N N . ARG A 1 75 ? 12.991 4.976 -14.398 1.00 95.19 75 ARG A N 1
ATOM 570 C CA . ARG A 1 75 ? 12.805 5.535 -13.047 1.00 95.19 75 ARG A CA 1
ATOM 571 C C . ARG A 1 75 ? 12.950 7.049 -13.030 1.00 95.19 75 ARG A C 1
ATOM 573 O O . ARG A 1 75 ? 12.145 7.733 -12.409 1.00 95.19 75 ARG A O 1
ATOM 580 N N . LYS A 1 76 ? 13.932 7.590 -13.748 1.00 95.81 76 LYS A N 1
ATOM 581 C CA . LYS A 1 76 ? 14.139 9.036 -13.839 1.00 95.81 76 LYS A CA 1
ATOM 582 C C . LYS A 1 76 ? 12.937 9.738 -14.472 1.00 95.81 76 LYS A C 1
ATOM 584 O O . LYS A 1 76 ? 12.485 10.756 -13.954 1.00 95.81 76 LYS A O 1
ATOM 589 N N . ALA A 1 77 ? 12.388 9.195 -15.560 1.00 96.75 77 ALA A N 1
ATOM 590 C CA . ALA A 1 77 ? 11.178 9.743 -16.172 1.00 96.75 77 ALA A CA 1
ATOM 591 C C . ALA A 1 77 ? 9.989 9.738 -15.190 1.00 96.75 77 ALA A C 1
ATOM 593 O O . ALA A 1 77 ? 9.236 10.711 -15.124 1.00 96.75 77 ALA A O 1
ATOM 594 N N . GLU A 1 78 ? 9.851 8.679 -14.389 1.00 94.31 78 GLU A N 1
ATOM 595 C CA . GLU A 1 78 ? 8.829 8.561 -13.344 1.00 94.31 78 GLU A CA 1
ATOM 596 C C . GLU A 1 78 ? 9.022 9.598 -12.223 1.00 94.31 78 GLU A C 1
ATOM 598 O O . GLU A 1 78 ? 8.074 10.293 -11.857 1.00 94.31 78 GLU A O 1
ATOM 603 N N . GLU A 1 79 ? 10.249 9.761 -11.721 1.00 91.06 79 GLU A N 1
ATOM 604 C CA . GLU A 1 79 ? 10.615 10.755 -10.699 1.00 91.06 79 GLU A CA 1
ATOM 605 C C . GLU A 1 79 ? 10.380 12.198 -11.166 1.00 91.06 79 GLU A C 1
ATOM 607 O O . GLU A 1 79 ? 9.991 13.063 -10.377 1.00 91.06 79 GLU A O 1
ATOM 612 N N . GLU A 1 80 ? 10.571 12.456 -12.459 1.00 94.81 80 GLU A N 1
ATOM 613 C CA . GLU A 1 80 ? 10.323 13.748 -13.100 1.00 94.81 80 GLU A CA 1
ATOM 614 C C . GLU A 1 80 ? 8.834 13.959 -13.455 1.00 94.81 80 GLU A C 1
ATOM 616 O O . GLU A 1 80 ? 8.471 14.979 -14.044 1.00 94.81 80 GLU A O 1
ATOM 621 N N . GLY A 1 81 ? 7.956 13.020 -13.081 1.00 92.38 81 GLY A N 1
ATOM 622 C CA . GLY A 1 81 ? 6.506 13.101 -13.270 1.00 92.38 81 GLY A CA 1
ATOM 623 C C . GLY A 1 81 ? 6.033 12.800 -14.694 1.00 92.38 81 GLY A C 1
ATOM 624 O O . GLY A 1 81 ? 4.850 12.961 -14.997 1.00 92.38 81 GLY A O 1
ATOM 625 N N . ARG A 1 82 ? 6.920 12.337 -15.580 1.00 96.44 82 ARG A N 1
ATOM 626 C CA . ARG A 1 82 ? 6.598 11.964 -16.965 1.00 96.44 82 ARG A CA 1
ATOM 627 C C . ARG A 1 82 ? 6.119 10.516 -17.027 1.00 96.44 82 ARG A C 1
ATOM 629 O O . ARG A 1 82 ? 6.756 9.646 -17.614 1.00 96.44 82 ARG A O 1
ATOM 636 N N . ALA A 1 83 ? 4.969 10.263 -16.404 1.00 94.19 83 ALA A N 1
ATOM 637 C CA . ALA A 1 83 ? 4.455 8.912 -16.188 1.00 94.19 83 ALA A CA 1
ATOM 638 C C . ALA A 1 83 ? 4.249 8.112 -17.490 1.00 94.19 83 ALA A C 1
ATOM 640 O O . ALA A 1 83 ? 4.564 6.929 -17.524 1.00 94.19 83 ALA A O 1
ATOM 641 N N . ASP A 1 84 ? 3.742 8.729 -18.564 1.00 97.44 84 ASP A N 1
ATOM 642 C CA . ASP A 1 84 ? 3.533 8.028 -19.844 1.00 97.44 84 ASP A CA 1
ATOM 643 C C . ASP A 1 84 ? 4.849 7.624 -20.517 1.00 97.44 84 ASP A C 1
ATOM 645 O O . ASP A 1 84 ? 4.963 6.527 -21.068 1.00 97.44 84 ASP A O 1
ATOM 649 N N . GLU A 1 85 ? 5.870 8.478 -20.426 1.00 98.06 85 GLU A N 1
ATOM 650 C CA . GLU A 1 85 ? 7.211 8.153 -20.909 1.00 98.06 85 GLU A CA 1
ATOM 651 C C . GLU A 1 85 ? 7.818 7.006 -20.096 1.00 98.06 85 GLU A C 1
ATOM 653 O O . GLU A 1 85 ? 8.343 6.056 -20.680 1.00 98.06 85 GLU A O 1
ATOM 658 N N . ALA A 1 86 ? 7.687 7.054 -18.766 1.00 98.12 86 ALA A N 1
ATOM 659 C CA . ALA A 1 86 ? 8.149 5.999 -17.872 1.00 98.12 86 ALA A CA 1
ATOM 660 C C . ALA A 1 86 ? 7.499 4.647 -18.201 1.00 98.12 86 ALA A C 1
ATOM 662 O O . ALA A 1 86 ? 8.202 3.651 -18.352 1.00 98.12 86 ALA A O 1
ATOM 663 N N . VAL A 1 87 ? 6.175 4.612 -18.402 1.00 98.56 87 VAL A N 1
ATOM 664 C CA . VAL A 1 87 ? 5.454 3.398 -18.829 1.00 98.56 87 VAL A CA 1
ATOM 665 C C . VAL A 1 87 ? 6.035 2.853 -20.135 1.00 98.56 87 VAL A C 1
ATOM 667 O O . VAL A 1 87 ? 6.362 1.668 -20.212 1.00 98.56 87 VAL A O 1
ATOM 670 N N . GLY A 1 88 ? 6.234 3.709 -21.141 1.00 98.56 88 GLY A N 1
ATOM 671 C CA . GLY A 1 88 ? 6.830 3.299 -22.414 1.00 98.56 88 GLY A CA 1
ATOM 672 C C . GLY A 1 88 ? 8.285 2.824 -22.291 1.00 98.56 88 GLY A C 1
ATOM 673 O O . GLY A 1 88 ? 8.722 1.964 -23.057 1.00 98.56 88 GLY A O 1
ATOM 674 N N . LEU A 1 89 ? 9.060 3.360 -21.345 1.00 98.69 89 LEU A N 1
ATOM 675 C CA . LEU A 1 89 ? 10.423 2.905 -21.046 1.00 98.69 89 LEU A CA 1
ATOM 676 C C . LEU A 1 89 ? 10.421 1.539 -20.343 1.00 98.69 89 LEU A C 1
ATOM 678 O O . LEU A 1 89 ? 11.116 0.636 -20.802 1.00 98.69 89 LEU A O 1
ATOM 682 N N . TYR A 1 90 ? 9.592 1.337 -19.315 1.00 98.62 90 TYR A N 1
ATOM 683 C CA . TYR A 1 90 ? 9.468 0.041 -18.637 1.00 98.62 90 TYR A CA 1
ATOM 684 C C . TYR A 1 90 ? 8.964 -1.063 -19.574 1.00 98.62 90 TYR A C 1
ATOM 686 O O . TYR A 1 90 ? 9.486 -2.173 -19.560 1.00 98.62 90 TYR A O 1
ATOM 694 N N . GLN A 1 91 ? 7.991 -0.773 -20.440 1.00 98.56 91 GLN A N 1
ATOM 695 C CA . GLN A 1 91 ? 7.512 -1.747 -21.427 1.00 98.56 91 GLN A CA 1
ATOM 696 C C . GLN A 1 91 ? 8.607 -2.134 -22.428 1.00 98.56 91 GLN A C 1
ATOM 698 O O . GLN A 1 91 ? 8.767 -3.312 -22.746 1.00 98.56 91 GLN A O 1
ATOM 703 N N . ARG A 1 92 ? 9.405 -1.163 -22.895 1.00 98.62 92 ARG A N 1
ATOM 704 C CA . ARG A 1 92 ? 10.574 -1.446 -23.740 1.00 98.62 92 ARG A CA 1
ATOM 705 C C . ARG A 1 92 ? 11.618 -2.279 -23.005 1.00 98.62 92 ARG A C 1
ATOM 707 O O . ARG A 1 92 ? 12.147 -3.211 -23.603 1.00 98.62 92 ARG A O 1
ATOM 714 N N . PHE A 1 93 ? 11.862 -1.991 -21.727 1.00 98.56 93 PHE A N 1
ATOM 715 C CA . PHE A 1 93 ? 12.763 -2.776 -20.886 1.00 98.56 93 PHE A CA 1
ATOM 716 C C . PHE A 1 93 ? 12.344 -4.253 -20.846 1.00 98.56 93 PHE A C 1
ATOM 718 O O . PHE A 1 93 ? 13.158 -5.126 -21.129 1.00 98.56 93 PHE A O 1
ATOM 725 N N . LEU A 1 94 ? 11.060 -4.534 -20.597 1.00 98.31 94 LEU A N 1
ATOM 726 C CA . LEU A 1 94 ? 10.526 -5.902 -20.559 1.00 98.31 94 LEU A CA 1
ATOM 727 C C . LEU A 1 94 ? 10.693 -6.661 -21.889 1.00 98.31 94 LEU A C 1
ATOM 729 O O . LEU A 1 94 ? 10.829 -7.882 -21.885 1.00 98.31 94 LEU A O 1
ATOM 733 N N . ILE A 1 95 ? 10.690 -5.953 -23.024 1.00 98.31 95 ILE A N 1
ATOM 734 C CA . ILE A 1 95 ? 10.890 -6.542 -24.357 1.00 98.31 95 ILE A CA 1
ATOM 735 C C . ILE A 1 95 ? 12.377 -6.790 -24.642 1.00 98.31 95 ILE A C 1
ATOM 737 O O . ILE A 1 95 ? 12.728 -7.821 -25.213 1.00 98.31 95 ILE A O 1
ATOM 741 N N . GLN A 1 96 ? 13.246 -5.844 -24.281 1.00 98.06 96 GLN A N 1
ATOM 742 C CA . GLN A 1 96 ? 14.679 -5.896 -24.590 1.00 98.06 96 GLN A CA 1
ATOM 743 C C . GLN A 1 96 ? 15.454 -6.822 -23.648 1.00 98.06 96 GLN A C 1
ATOM 745 O O . GLN A 1 96 ? 16.363 -7.519 -24.093 1.00 98.06 96 GLN A O 1
ATOM 750 N N . TYR A 1 97 ? 15.051 -6.881 -22.378 1.00 97.75 97 TYR A N 1
ATOM 751 C CA . TYR A 1 97 ? 15.746 -7.604 -21.314 1.00 97.75 97 TYR A CA 1
ATOM 752 C C . TYR A 1 97 ? 14.833 -8.637 -20.619 1.00 97.75 97 TYR A C 1
ATOM 754 O O . TYR A 1 97 ? 14.735 -8.654 -19.395 1.00 97.75 97 TYR A O 1
ATOM 762 N N . PRO A 1 98 ? 14.153 -9.546 -21.347 1.00 97.44 98 PRO A N 1
ATOM 763 C CA . PRO A 1 98 ? 13.067 -10.375 -20.801 1.00 97.44 98 PRO A CA 1
ATOM 764 C C . PRO A 1 98 ? 13.500 -11.419 -19.757 1.00 97.44 98 PRO A C 1
ATOM 766 O O . PRO A 1 98 ? 12.653 -12.061 -19.141 1.00 97.44 98 PRO A O 1
ATOM 769 N N . LYS A 1 99 ? 14.808 -11.645 -19.589 1.00 95.62 99 LYS A N 1
ATOM 770 C CA . LYS A 1 99 ? 15.384 -12.597 -18.621 1.00 95.62 99 LYS A CA 1
ATOM 771 C C . LYS A 1 99 ? 16.223 -11.913 -17.543 1.00 95.62 99 LYS A C 1
ATOM 773 O O . LYS A 1 99 ? 16.841 -12.604 -16.738 1.00 95.62 99 LYS A O 1
ATOM 778 N N . ASP A 1 100 ? 16.289 -10.588 -17.569 1.00 96.94 100 ASP A N 1
ATOM 779 C CA . ASP A 1 100 ? 17.105 -9.830 -16.634 1.00 96.94 100 ASP A CA 1
ATOM 780 C C . ASP A 1 100 ? 16.479 -9.847 -15.225 1.00 96.94 100 ASP A C 1
ATOM 782 O O . ASP A 1 100 ? 15.250 -9.769 -15.108 1.00 96.94 100 ASP A O 1
ATOM 786 N N . PRO A 1 101 ? 17.276 -9.938 -14.142 1.00 94.38 101 PRO A N 1
ATOM 787 C CA . PRO A 1 101 ? 16.766 -9.874 -12.769 1.00 94.38 101 PRO A CA 1
ATOM 788 C C . PRO A 1 101 ? 15.888 -8.643 -12.476 1.00 94.38 101 PRO A C 1
ATOM 790 O O . PRO A 1 101 ? 14.963 -8.708 -11.664 1.00 94.38 101 PRO A O 1
ATOM 793 N N . LEU A 1 102 ? 16.126 -7.527 -13.167 1.00 96.25 102 LEU A N 1
ATOM 794 C CA . LEU A 1 102 ? 15.382 -6.277 -13.033 1.00 96.25 102 LEU A CA 1
ATOM 795 C C . LEU A 1 102 ? 14.000 -6.290 -13.707 1.00 96.25 102 LEU A C 1
ATOM 797 O O . LEU A 1 102 ? 13.230 -5.342 -13.540 1.00 96.25 102 LEU A O 1
ATOM 801 N N . VAL A 1 103 ? 13.622 -7.363 -14.409 1.00 97.56 103 VAL A N 1
ATOM 802 C CA . VAL A 1 103 ? 12.256 -7.545 -14.941 1.00 97.56 103 VAL A CA 1
ATOM 803 C C . VAL A 1 103 ? 11.209 -7.416 -13.835 1.00 97.56 103 VAL A C 1
ATOM 805 O O . VAL A 1 103 ? 10.176 -6.770 -14.030 1.00 97.56 103 VAL A O 1
ATOM 808 N N . ALA A 1 104 ? 11.497 -7.963 -12.649 1.00 96.81 104 ALA A N 1
ATOM 809 C CA . ALA A 1 104 ? 10.628 -7.826 -11.485 1.00 96.81 104 ALA A CA 1
ATOM 810 C C . ALA A 1 104 ? 10.425 -6.353 -11.098 1.00 96.81 104 ALA A C 1
ATOM 812 O O . ALA A 1 104 ? 9.312 -5.953 -10.760 1.00 96.81 104 ALA A O 1
ATOM 813 N N . MET A 1 105 ? 11.468 -5.526 -11.218 1.00 96.31 105 MET A N 1
ATOM 814 C CA . MET A 1 105 ? 11.374 -4.097 -10.942 1.00 96.31 105 MET A CA 1
ATOM 815 C C . MET A 1 105 ? 10.529 -3.356 -11.972 1.00 96.31 105 MET A C 1
ATOM 817 O O . MET A 1 105 ? 9.646 -2.595 -11.583 1.00 96.31 105 MET A O 1
ATOM 821 N N . ALA A 1 106 ? 10.740 -3.595 -13.267 1.00 97.75 106 ALA A N 1
ATOM 822 C CA . ALA A 1 106 ? 9.934 -2.958 -14.309 1.00 97.75 106 ALA A CA 1
ATOM 823 C C . ALA A 1 106 ? 8.437 -3.278 -14.144 1.00 97.75 106 ALA A C 1
ATOM 825 O O . ALA A 1 106 ? 7.596 -2.380 -14.194 1.00 97.75 106 ALA A O 1
ATOM 826 N N . HIS A 1 107 ? 8.105 -4.539 -13.857 1.00 98.44 107 HIS A N 1
ATOM 827 C CA . HIS A 1 107 ? 6.741 -4.949 -13.529 1.00 98.44 107 HIS A CA 1
ATOM 828 C C . HIS A 1 107 ? 6.190 -4.260 -12.279 1.00 98.44 107 HIS A C 1
ATOM 830 O O . HIS A 1 107 ? 5.057 -3.784 -12.278 1.00 98.44 107 HIS A O 1
ATOM 836 N N . LEU A 1 108 ? 6.992 -4.166 -11.223 1.00 97.38 108 LEU A N 1
ATOM 837 C CA . LEU A 1 108 ? 6.587 -3.544 -9.972 1.00 97.38 108 LEU A CA 1
ATOM 838 C C . LEU A 1 108 ? 6.296 -2.040 -10.131 1.00 97.38 108 LEU A C 1
ATOM 840 O O . LEU A 1 108 ? 5.291 -1.551 -9.608 1.00 97.38 108 LEU A O 1
ATOM 844 N N . HIS A 1 109 ? 7.118 -1.323 -10.902 1.00 97.31 109 HIS A N 1
ATOM 845 C CA . HIS A 1 109 ? 6.891 0.084 -11.240 1.00 97.31 109 HIS A CA 1
ATOM 846 C C . HIS A 1 109 ? 5.652 0.277 -12.124 1.00 97.31 109 HIS A C 1
ATOM 848 O O . HIS A 1 109 ? 4.807 1.115 -11.810 1.00 97.31 109 HIS A O 1
ATOM 854 N N . LEU A 1 110 ? 5.477 -0.533 -13.175 1.00 98.44 110 LEU A N 1
ATOM 855 C CA . LEU A 1 110 ? 4.264 -0.505 -14.006 1.00 98.44 110 LEU A CA 1
ATOM 856 C C . LEU A 1 110 ? 3.001 -0.769 -13.177 1.00 98.44 110 LEU A C 1
ATOM 858 O O . LEU A 1 110 ? 2.004 -0.062 -13.321 1.00 98.44 110 LEU A O 1
ATOM 862 N N . GLY A 1 111 ? 3.066 -1.740 -12.263 1.00 97.94 111 GLY A N 1
ATOM 863 C CA . GLY A 1 111 ? 2.002 -2.039 -11.313 1.00 97.94 111 GLY A CA 1
ATOM 864 C C . GLY A 1 111 ? 1.645 -0.840 -10.436 1.00 97.94 111 GLY A C 1
ATOM 865 O O . GLY A 1 111 ? 0.472 -0.482 -10.332 1.00 97.94 111 GLY A O 1
ATOM 866 N N . ARG A 1 112 ? 2.648 -0.169 -9.851 1.00 96.06 112 ARG A N 1
ATOM 867 C CA . ARG A 1 112 ? 2.444 1.053 -9.056 1.00 96.06 112 ARG A CA 1
ATOM 868 C C . ARG A 1 112 ? 1.797 2.169 -9.876 1.00 96.06 112 ARG A C 1
ATOM 870 O O . ARG A 1 112 ? 0.812 2.748 -9.422 1.00 96.06 112 ARG A O 1
ATOM 877 N N . ILE A 1 113 ? 2.320 2.457 -11.068 1.00 96.69 113 ILE A N 1
ATOM 878 C CA . ILE A 1 113 ? 1.784 3.512 -11.939 1.00 96.69 113 ILE A CA 1
ATOM 879 C C . ILE A 1 113 ? 0.319 3.217 -12.286 1.00 96.69 113 ILE A C 1
ATOM 881 O O . ILE A 1 113 ? -0.526 4.109 -12.213 1.00 96.69 113 ILE A O 1
ATOM 885 N N . ALA A 1 114 ? -0.015 1.964 -12.597 1.00 98.06 114 ALA A N 1
ATOM 886 C CA . ALA A 1 114 ? -1.393 1.557 -12.853 1.00 98.06 114 ALA A CA 1
ATOM 887 C C . ALA A 1 114 ? -2.293 1.722 -11.610 1.00 98.06 114 ALA A C 1
ATOM 889 O O . ALA A 1 114 ? -3.417 2.212 -11.733 1.00 98.06 114 ALA A O 1
ATOM 890 N N . VAL A 1 115 ? -1.803 1.418 -10.396 1.00 96.88 115 VAL A N 1
ATOM 891 C CA . VAL A 1 115 ? -2.528 1.726 -9.145 1.00 96.88 115 VAL A CA 1
ATOM 892 C C . VAL A 1 115 ? -2.797 3.225 -9.028 1.00 96.88 115 VAL A C 1
ATOM 894 O O . VAL A 1 115 ? -3.925 3.617 -8.727 1.00 96.88 115 VAL A O 1
ATOM 897 N N . GLU A 1 116 ? -1.793 4.069 -9.268 1.00 94.25 116 GLU A N 1
ATOM 898 C CA . GLU A 1 116 ? -1.910 5.532 -9.199 1.00 94.25 116 GLU A CA 1
ATOM 899 C C . GLU A 1 116 ? -2.926 6.083 -10.212 1.00 94.25 116 GLU A C 1
ATOM 901 O O . GLU A 1 116 ? -3.688 6.990 -9.877 1.00 94.25 116 GLU A O 1
ATOM 906 N N . ARG A 1 117 ? -3.014 5.476 -11.402 1.00 96.12 117 ARG A N 1
ATOM 907 C CA . ARG A 1 117 ? -4.009 5.794 -12.445 1.00 96.12 117 ARG A CA 1
ATOM 908 C C . ARG A 1 117 ? -5.406 5.224 -12.177 1.00 96.12 117 ARG A C 1
ATOM 910 O O . ARG A 1 117 ? -6.349 5.555 -12.890 1.00 96.12 117 ARG A O 1
ATOM 917 N N . GLY A 1 118 ? -5.562 4.375 -11.160 1.00 96.25 118 GLY A N 1
ATOM 918 C CA . GLY A 1 118 ? -6.815 3.667 -10.876 1.00 96.25 118 GLY A CA 1
ATOM 919 C C . GLY A 1 118 ? -7.104 2.506 -11.835 1.00 96.25 118 GLY A C 1
ATOM 920 O O . GLY A 1 118 ? -8.212 1.967 -11.842 1.00 96.25 118 GLY A O 1
ATOM 921 N N . GLU A 1 119 ? -6.115 2.087 -12.622 1.00 98.00 119 GLU A N 1
ATOM 922 C CA . GLU A 1 119 ? -6.172 0.971 -13.567 1.00 98.00 119 GLU A CA 1
ATOM 923 C C . GLU A 1 119 ? -5.960 -0.356 -12.823 1.00 98.00 119 GLU A C 1
ATOM 925 O O . GLU A 1 119 ? -5.000 -1.090 -13.049 1.00 98.00 119 GLU A O 1
ATOM 930 N N . ASN A 1 120 ? -6.861 -0.664 -11.885 1.00 98.06 120 ASN A N 1
ATOM 931 C CA . ASN A 1 120 ? -6.653 -1.742 -10.913 1.00 98.06 120 ASN A CA 1
ATOM 932 C C . ASN A 1 120 ? -6.406 -3.109 -11.572 1.00 98.06 120 ASN A C 1
ATOM 934 O O . ASN A 1 120 ? -5.584 -3.867 -11.082 1.00 98.06 120 ASN A O 1
ATOM 938 N N . ALA A 1 121 ? -7.075 -3.435 -12.682 1.00 98.19 121 ALA A N 1
ATOM 939 C CA . ALA A 1 121 ? -6.845 -4.704 -13.380 1.00 98.19 121 ALA A CA 1
ATOM 940 C C . ALA A 1 121 ? -5.423 -4.791 -13.968 1.00 98.19 121 ALA A C 1
ATOM 942 O O . ALA A 1 121 ? -4.715 -5.761 -13.711 1.00 98.19 121 ALA A O 1
ATOM 943 N N . VAL A 1 122 ? -4.984 -3.737 -14.665 1.00 98.44 122 VAL A N 1
ATOM 944 C CA . VAL A 1 122 ? -3.641 -3.635 -15.265 1.00 98.44 122 VAL A CA 1
ATOM 945 C C . VAL A 1 122 ? -2.559 -3.691 -14.189 1.00 98.44 122 VAL A C 1
ATOM 947 O O . VAL A 1 122 ? -1.552 -4.380 -14.344 1.00 98.44 122 VAL A O 1
ATOM 950 N N . ALA A 1 123 ? -2.791 -3.023 -13.055 1.00 98.50 123 ALA A N 1
ATOM 951 C CA . ALA A 1 123 ? -1.881 -3.081 -11.920 1.00 98.50 123 ALA A CA 1
ATOM 952 C C . ALA A 1 123 ? -1.634 -4.524 -11.477 1.00 98.50 123 ALA A C 1
ATOM 954 O O . ALA A 1 123 ? -0.489 -4.953 -11.347 1.00 98.50 123 ALA A O 1
ATOM 955 N N . ARG A 1 124 ? -2.708 -5.293 -11.292 1.00 98.25 124 ARG A N 1
ATOM 956 C CA . ARG A 1 124 ? -2.622 -6.677 -10.820 1.00 98.25 124 ARG A CA 1
ATOM 957 C C . ARG A 1 124 ? -1.964 -7.609 -11.833 1.00 98.25 124 ARG A C 1
ATOM 959 O O . ARG A 1 124 ? -1.212 -8.488 -11.423 1.00 98.25 124 ARG A O 1
ATOM 966 N N . GLU A 1 125 ? -2.178 -7.396 -13.131 1.00 98.44 125 GLU A N 1
ATOM 967 C CA . GLU A 1 125 ? -1.482 -8.147 -14.188 1.00 98.44 125 GLU A CA 1
ATOM 968 C C . GLU A 1 125 ? 0.039 -7.981 -14.095 1.00 98.44 125 GLU A C 1
ATOM 970 O O . GLU A 1 125 ? 0.775 -8.966 -14.153 1.00 98.44 125 GLU A O 1
ATOM 975 N N . HIS A 1 126 ? 0.519 -6.753 -13.884 1.00 98.62 126 HIS A N 1
ATOM 976 C CA . HIS A 1 126 ? 1.948 -6.499 -13.718 1.00 98.62 126 HIS A CA 1
ATOM 977 C C . HIS A 1 126 ? 2.498 -6.970 -12.365 1.00 98.62 126 HIS A C 1
ATOM 979 O O . HIS A 1 126 ? 3.645 -7.399 -12.297 1.00 98.62 126 HIS A O 1
ATOM 985 N N . LEU A 1 127 ? 1.706 -6.932 -11.292 1.00 98.56 127 LEU A N 1
ATOM 986 C CA . LEU A 1 127 ? 2.164 -7.308 -9.949 1.00 98.56 127 LEU A CA 1
ATOM 987 C C . LEU A 1 127 ? 2.183 -8.825 -9.720 1.00 98.56 127 LEU A C 1
ATOM 989 O O . LEU A 1 127 ? 3.016 -9.311 -8.954 1.00 98.56 127 LEU A O 1
ATOM 993 N N . ALA A 1 128 ? 1.321 -9.584 -10.404 1.00 98.19 128 ALA A N 1
ATOM 994 C CA . ALA A 1 128 ? 1.213 -11.037 -10.271 1.00 98.19 128 ALA A CA 1
ATOM 995 C C . ALA A 1 128 ? 2.551 -11.803 -10.384 1.00 98.19 128 ALA A C 1
ATOM 997 O O . ALA A 1 128 ? 2.826 -12.613 -9.493 1.00 98.19 128 ALA A O 1
ATOM 998 N N . PRO A 1 129 ? 3.416 -11.572 -11.396 1.00 96.88 129 PRO A N 1
ATOM 999 C CA . PRO A 1 129 ? 4.712 -12.252 -11.461 1.00 96.88 129 PRO A CA 1
ATOM 1000 C C . PRO A 1 129 ? 5.662 -11.850 -10.321 1.00 96.88 129 PRO A C 1
ATOM 1002 O O . PRO A 1 129 ? 6.464 -12.668 -9.877 1.00 96.88 129 PRO A O 1
ATOM 1005 N N . VAL A 1 130 ? 5.560 -10.620 -9.809 1.00 97.94 130 VAL A N 1
ATOM 1006 C CA . VAL A 1 130 ? 6.452 -10.093 -8.761 1.00 97.94 130 VAL A CA 1
ATOM 1007 C C . VAL A 1 130 ? 6.074 -10.622 -7.374 1.00 97.94 130 VAL A C 1
ATOM 1009 O O . VAL A 1 130 ? 6.945 -10.853 -6.543 1.00 97.94 130 VAL A O 1
ATOM 1012 N N . ILE A 1 131 ? 4.791 -10.893 -7.125 1.00 97.19 131 ILE A N 1
ATOM 1013 C CA . ILE A 1 131 ? 4.320 -11.524 -5.877 1.00 97.19 131 ILE A CA 1
ATOM 1014 C C . ILE A 1 131 ? 4.950 -12.913 -5.670 1.00 97.19 131 ILE A C 1
ATOM 1016 O O . ILE A 1 131 ? 5.153 -13.333 -4.535 1.00 97.19 131 ILE A O 1
ATOM 1020 N N . GLN A 1 132 ? 5.276 -13.618 -6.756 1.00 96.00 132 GLN A N 1
ATOM 1021 C CA . GLN A 1 132 ? 5.910 -14.942 -6.717 1.00 96.00 132 GLN A CA 1
ATOM 1022 C C . GLN A 1 132 ? 7.444 -14.878 -6.640 1.00 96.00 132 GLN A C 1
ATOM 1024 O O . GLN A 1 132 ? 8.112 -15.909 -6.721 1.00 96.00 132 GLN A O 1
ATOM 1029 N N . HIS A 1 133 ? 8.021 -13.680 -6.523 1.00 95.69 133 HIS A N 1
ATOM 1030 C CA . HIS A 1 133 ? 9.466 -13.504 -6.502 1.00 95.69 133 HIS A CA 1
ATOM 1031 C C . HIS A 1 133 ? 10.087 -14.145 -5.240 1.00 95.69 133 HIS A C 1
ATOM 1033 O O . HIS A 1 133 ? 9.537 -13.996 -4.148 1.00 95.69 133 HIS A O 1
ATOM 1039 N N . PRO A 1 134 ? 11.236 -14.847 -5.348 1.00 94.00 134 PRO A N 1
ATOM 1040 C CA . PRO A 1 134 ? 11.851 -15.542 -4.211 1.00 94.00 134 PRO A CA 1
ATOM 1041 C C . PRO A 1 134 ? 12.383 -14.588 -3.135 1.00 94.00 134 PRO A C 1
ATOM 1043 O O . PRO A 1 134 ? 12.420 -14.940 -1.955 1.00 94.00 134 PRO A O 1
ATOM 1046 N N . ASP A 1 135 ? 12.788 -13.377 -3.527 1.00 92.69 135 ASP A N 1
ATOM 1047 C CA . ASP A 1 135 ? 13.098 -12.317 -2.570 1.00 92.69 135 ASP A CA 1
ATOM 1048 C C . ASP A 1 135 ? 11.807 -11.795 -1.930 1.00 92.69 135 ASP A C 1
ATOM 1050 O O . ASP A 1 135 ? 10.945 -11.203 -2.590 1.00 92.69 135 ASP A O 1
ATOM 1054 N N . ARG A 1 136 ? 11.706 -11.988 -0.615 1.00 91.06 136 ARG A N 1
ATOM 1055 C CA . ARG A 1 136 ? 10.552 -11.591 0.184 1.00 91.06 136 ARG A CA 1
ATOM 1056 C C . ARG A 1 136 ? 10.271 -10.091 0.136 1.00 91.06 136 ARG A C 1
ATOM 1058 O O . ARG A 1 136 ? 9.104 -9.723 0.113 1.00 91.06 136 ARG A O 1
ATOM 1065 N N . ALA A 1 137 ? 11.287 -9.230 0.148 1.00 90.38 137 ALA A N 1
ATOM 1066 C CA . ALA A 1 137 ? 11.077 -7.784 0.138 1.00 90.38 137 ALA A CA 1
ATOM 1067 C C . ALA A 1 137 ? 10.465 -7.327 -1.196 1.00 90.38 137 ALA A C 1
ATOM 1069 O O . ALA A 1 137 ? 9.595 -6.455 -1.219 1.00 90.38 137 ALA A O 1
ATOM 1070 N N . VAL A 1 138 ? 10.871 -7.963 -2.300 1.00 92.19 138 VAL A N 1
ATOM 1071 C CA . VAL A 1 138 ? 10.284 -7.764 -3.636 1.00 92.19 138 VAL A CA 1
ATOM 1072 C C . VAL A 1 138 ? 8.830 -8.234 -3.668 1.00 92.19 138 VAL A C 1
ATOM 1074 O O . VAL A 1 138 ? 7.947 -7.463 -4.053 1.00 92.19 138 VAL A O 1
ATOM 1077 N N . ALA A 1 139 ? 8.562 -9.446 -3.178 1.00 94.75 139 ALA A N 1
ATOM 1078 C CA . ALA A 1 139 ? 7.209 -9.993 -3.115 1.00 94.75 139 ALA A CA 1
ATOM 1079 C C . ALA A 1 139 ? 6.275 -9.162 -2.216 1.00 94.75 139 ALA A C 1
ATOM 1081 O O . ALA A 1 139 ? 5.164 -8.827 -2.624 1.00 94.75 139 ALA A O 1
ATOM 1082 N N . GLU A 1 140 ? 6.719 -8.766 -1.019 1.00 94.06 140 GLU A N 1
ATOM 1083 C CA . GLU A 1 140 ? 5.934 -7.940 -0.088 1.00 94.06 140 GLU A CA 1
ATOM 1084 C C . GLU A 1 140 ? 5.609 -6.564 -0.685 1.00 94.06 140 GLU A C 1
ATOM 1086 O O . GLU A 1 140 ? 4.504 -6.052 -0.490 1.00 94.06 140 GLU A O 1
ATOM 1091 N N . ARG A 1 141 ? 6.518 -5.982 -1.478 1.00 94.12 141 ARG A N 1
ATOM 1092 C CA . ARG A 1 141 ? 6.256 -4.719 -2.174 1.00 94.12 141 ARG A CA 1
ATOM 1093 C C . ARG A 1 141 ? 5.196 -4.862 -3.262 1.00 94.12 141 ARG A C 1
ATOM 1095 O O . ARG A 1 141 ? 4.361 -3.971 -3.408 1.00 94.12 141 ARG A O 1
ATOM 1102 N N . ALA A 1 142 ? 5.195 -5.974 -3.990 1.00 96.44 142 ALA A N 1
ATOM 1103 C CA . ALA A 1 142 ? 4.151 -6.254 -4.967 1.00 96.44 142 ALA A CA 1
ATOM 1104 C C . ALA A 1 142 ? 2.798 -6.538 -4.298 1.00 96.44 142 ALA A C 1
ATOM 1106 O O . ALA A 1 142 ? 1.782 -5.986 -4.717 1.00 96.44 142 ALA A O 1
ATOM 1107 N N . LEU A 1 143 ? 2.794 -7.317 -3.208 1.00 97.12 143 LEU A N 1
ATOM 1108 C CA . LEU A 1 143 ? 1.605 -7.587 -2.391 1.00 97.12 143 LEU A CA 1
ATOM 1109 C C . LEU A 1 143 ? 0.991 -6.300 -1.830 1.00 97.12 143 LEU A C 1
ATOM 1111 O O . LEU A 1 143 ? -0.232 -6.179 -1.769 1.00 97.12 143 LEU A O 1
ATOM 1115 N N . PHE A 1 144 ? 1.818 -5.327 -1.448 1.00 96.94 144 PHE A N 1
ATOM 1116 C CA . PHE A 1 144 ? 1.345 -4.023 -1.000 1.00 96.94 144 PHE A CA 1
ATOM 1117 C C . PHE A 1 144 ? 0.526 -3.303 -2.082 1.00 96.94 144 PHE A C 1
ATOM 1119 O O . PHE A 1 144 ? -0.627 -2.941 -1.843 1.00 96.94 144 PHE A O 1
ATOM 1126 N N . PHE A 1 145 ? 1.078 -3.136 -3.288 1.00 97.44 145 PHE A N 1
ATOM 1127 C CA . PHE A 1 145 ? 0.364 -2.457 -4.374 1.00 97.44 145 PHE A CA 1
ATOM 1128 C C . PHE A 1 145 ? -0.831 -3.267 -4.896 1.00 97.44 145 PHE A C 1
ATOM 1130 O O . PHE A 1 145 ? -1.875 -2.683 -5.190 1.00 97.44 145 PHE A O 1
ATOM 1137 N N . ASP A 1 146 ? -0.737 -4.599 -4.938 1.00 98.56 146 ASP A N 1
ATOM 1138 C CA . ASP A 1 146 ? -1.849 -5.459 -5.362 1.00 98.56 146 ASP A CA 1
ATOM 1139 C C . ASP A 1 146 ? -2.992 -5.410 -4.340 1.00 98.56 146 ASP A C 1
ATOM 1141 O O . ASP A 1 146 ? -4.153 -5.335 -4.728 1.00 98.56 146 ASP A O 1
ATOM 1145 N N . GLY A 1 147 ? -2.687 -5.313 -3.042 1.00 98.25 147 GLY A N 1
ATOM 1146 C CA . GLY A 1 147 ? -3.689 -5.122 -1.994 1.00 98.25 147 GLY A CA 1
ATOM 1147 C C . GLY A 1 147 ? -4.442 -3.795 -2.129 1.00 98.25 147 GLY A C 1
ATOM 1148 O O . GLY A 1 147 ? -5.662 -3.748 -1.948 1.00 98.25 147 GLY A O 1
ATOM 1149 N N . ILE A 1 148 ? -3.748 -2.720 -2.518 1.00 98.31 148 ILE A N 1
ATOM 1150 C CA . ILE A 1 148 ? -4.387 -1.434 -2.836 1.00 98.31 148 ILE A CA 1
ATOM 1151 C C . ILE A 1 148 ? -5.291 -1.579 -4.069 1.00 98.31 148 ILE A C 1
ATOM 1153 O O . ILE A 1 148 ? -6.441 -1.129 -4.044 1.00 98.31 148 ILE A O 1
ATOM 1157 N N . ALA A 1 149 ? -4.804 -2.234 -5.127 1.00 98.44 149 ALA A N 1
ATOM 1158 C CA . ALA A 1 149 ? -5.580 -2.492 -6.339 1.00 98.44 149 ALA A CA 1
ATOM 1159 C C . ALA A 1 149 ? -6.825 -3.352 -6.056 1.00 98.44 149 ALA A C 1
ATOM 1161 O O . ALA A 1 149 ? -7.904 -3.052 -6.563 1.00 98.44 149 ALA A O 1
ATOM 1162 N N . LEU A 1 150 ? -6.704 -4.377 -5.206 1.00 98.62 150 LEU A N 1
ATOM 1163 C CA . LEU A 1 150 ? -7.802 -5.224 -4.737 1.00 98.62 150 LEU A CA 1
ATOM 1164 C C . LEU A 1 150 ? -8.888 -4.392 -4.058 1.00 98.62 150 LEU A C 1
ATOM 1166 O O . LEU A 1 150 ? -10.056 -4.486 -4.434 1.00 98.62 150 LEU A O 1
ATOM 1170 N N . HIS A 1 151 ? -8.516 -3.543 -3.095 1.00 98.56 151 HIS A N 1
ATOM 1171 C CA . HIS A 1 151 ? -9.477 -2.688 -2.401 1.00 98.56 151 HIS A CA 1
ATOM 1172 C C . HIS A 1 151 ? -10.196 -1.745 -3.375 1.00 98.56 151 HIS A C 1
ATOM 1174 O O . HIS A 1 151 ? -11.428 -1.705 -3.403 1.00 98.56 151 HIS A O 1
ATOM 1180 N N . ARG A 1 152 ? -9.441 -1.044 -4.230 1.00 97.56 152 ARG A N 1
ATOM 1181 C CA . ARG A 1 152 ? -9.993 -0.121 -5.237 1.00 97.56 152 ARG A CA 1
ATOM 1182 C C . ARG A 1 152 ? -10.832 -0.830 -6.304 1.00 97.56 152 ARG A C 1
ATOM 1184 O O . ARG A 1 152 ? -11.747 -0.229 -6.859 1.00 97.56 152 ARG A O 1
ATOM 1191 N N . GLY A 1 153 ? -10.550 -2.105 -6.566 1.00 97.19 153 GLY A N 1
ATOM 1192 C CA . GLY A 1 153 ? -11.338 -2.993 -7.421 1.00 97.19 153 GLY A CA 1
ATOM 1193 C C . GLY A 1 153 ? -12.594 -3.567 -6.755 1.00 97.19 153 GLY A C 1
ATOM 1194 O O . GLY A 1 153 ? -13.332 -4.307 -7.400 1.00 97.19 153 GLY A O 1
ATOM 1195 N N . GLY A 1 154 ? -12.858 -3.241 -5.484 1.00 97.25 154 GLY A N 1
ATOM 1196 C CA . GLY A 1 154 ? -14.022 -3.708 -4.725 1.00 97.25 154 GLY A CA 1
ATOM 1197 C C . GLY A 1 154 ? -13.799 -5.006 -3.941 1.00 97.25 154 GLY A C 1
ATOM 1198 O O . GLY A 1 154 ? -14.670 -5.421 -3.178 1.00 97.25 154 GLY A O 1
ATOM 1199 N N . GLU A 1 155 ? -12.626 -5.628 -4.044 1.00 98.38 155 GLU A N 1
ATOM 1200 C CA . GLU A 1 155 ? -12.259 -6.866 -3.347 1.00 98.38 155 GLU A CA 1
ATOM 1201 C C . GLU A 1 155 ? -11.668 -6.585 -1.948 1.00 98.38 155 GLU A C 1
ATOM 1203 O O . GLU A 1 155 ? -10.634 -7.129 -1.557 1.00 98.38 155 GLU A O 1
ATOM 1208 N N . SER A 1 156 ? -12.337 -5.734 -1.163 1.00 98.56 156 SER A N 1
ATOM 1209 C CA . SER A 1 156 ? -11.829 -5.224 0.125 1.00 98.56 156 SER A CA 1
ATOM 1210 C C . SER A 1 156 ? -11.513 -6.315 1.154 1.00 98.56 156 SER A C 1
ATOM 1212 O O . SER A 1 156 ? -10.550 -6.191 1.903 1.00 98.56 156 SER A O 1
ATOM 1214 N N . ALA A 1 157 ? -12.271 -7.416 1.173 1.00 98.50 157 ALA A N 1
ATOM 1215 C CA . ALA A 1 157 ? -11.990 -8.536 2.073 1.00 98.50 157 ALA A CA 1
ATOM 1216 C C . ALA A 1 157 ? -10.634 -9.202 1.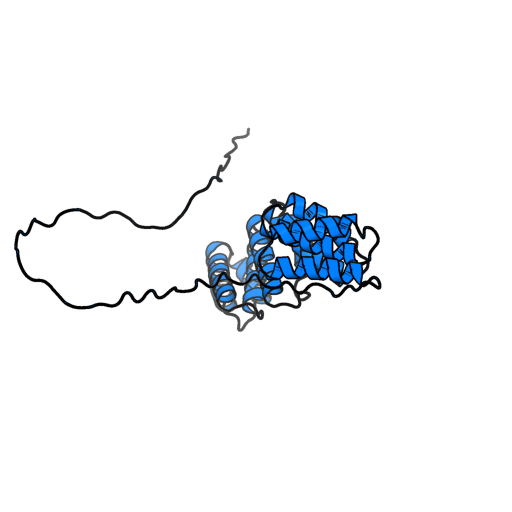769 1.00 98.50 157 ALA A C 1
ATOM 1218 O O . ALA A 1 157 ? -9.865 -9.469 2.691 1.00 98.50 157 ALA A O 1
ATOM 1219 N N . LYS A 1 158 ? -10.311 -9.403 0.483 1.00 98.25 158 LYS A N 1
ATOM 1220 C CA . LYS A 1 158 ? -9.017 -9.958 0.056 1.00 98.25 158 LYS A CA 1
ATOM 1221 C C . LYS A 1 158 ? -7.881 -8.975 0.314 1.00 98.25 158 LYS A C 1
ATOM 1223 O O . LYS A 1 158 ? -6.821 -9.373 0.782 1.00 98.25 158 LYS A O 1
ATOM 1228 N N . ALA A 1 159 ? -8.125 -7.683 0.081 1.00 98.56 159 ALA A N 1
ATOM 1229 C CA . ALA A 1 159 ? -7.161 -6.641 0.418 1.00 98.56 159 ALA A CA 1
ATOM 1230 C C . ALA A 1 159 ? -6.778 -6.686 1.905 1.00 98.56 159 ALA A C 1
ATOM 1232 O O . ALA A 1 159 ? -5.600 -6.617 2.235 1.00 98.56 159 ALA A O 1
ATOM 1233 N N . LEU A 1 160 ? -7.746 -6.865 2.811 1.00 98.50 160 LEU A N 1
ATOM 1234 C CA . LEU A 1 160 ? -7.465 -6.988 4.244 1.00 98.50 160 LEU A CA 1
ATOM 1235 C C . LEU A 1 160 ? -6.623 -8.220 4.581 1.00 98.50 160 LEU A C 1
ATOM 1237 O O . LEU A 1 160 ? -5.691 -8.104 5.376 1.00 98.50 160 LEU A O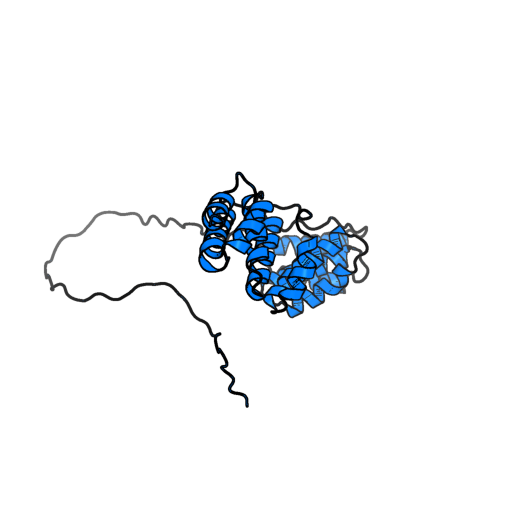 1
ATOM 1241 N N . GLU A 1 161 ? -6.946 -9.378 4.005 1.00 97.62 161 GLU A N 1
ATOM 1242 C CA . GLU A 1 161 ? -6.178 -10.615 4.198 1.00 97.62 161 GLU A CA 1
ATOM 1243 C C . GLU A 1 161 ? -4.713 -10.429 3.782 1.00 97.62 161 GLU A C 1
ATOM 1245 O O . GLU A 1 161 ? -3.803 -10.822 4.509 1.00 97.62 161 GLU A O 1
ATOM 1250 N N . GLN A 1 162 ? -4.495 -9.746 2.659 1.00 97.12 162 GLN A N 1
ATOM 1251 C CA . GLN A 1 162 ? -3.176 -9.527 2.080 1.00 97.12 162 GLN A CA 1
ATOM 1252 C C . GLN A 1 162 ? -2.363 -8.427 2.774 1.00 97.12 162 GLN A C 1
ATOM 1254 O O . GLN A 1 162 ? -1.157 -8.574 2.964 1.00 97.12 162 GLN A O 1
ATOM 1259 N N . LEU A 1 163 ? -3.003 -7.317 3.151 1.00 97.69 163 LEU A N 1
ATOM 1260 C CA . LEU A 1 163 ? -2.323 -6.130 3.673 1.00 97.69 163 LEU A CA 1
ATOM 1261 C C . LEU A 1 163 ? -2.073 -6.193 5.182 1.00 97.69 163 LEU A C 1
ATOM 1263 O O . LEU A 1 163 ? -1.067 -5.666 5.652 1.00 97.69 163 LEU A O 1
ATOM 1267 N N . THR A 1 164 ? -2.945 -6.845 5.959 1.00 96.38 164 THR A N 1
ATOM 1268 C CA . THR A 1 164 ? -2.799 -6.902 7.429 1.00 96.38 164 THR A CA 1
ATOM 1269 C C . THR A 1 164 ? -1.446 -7.484 7.875 1.00 96.38 164 THR A C 1
ATOM 1271 O O . THR A 1 164 ? -0.828 -6.905 8.769 1.00 96.38 164 THR A O 1
ATOM 1274 N N . PRO A 1 165 ? -0.914 -8.563 7.260 1.00 95.62 165 PRO A N 1
ATOM 1275 C CA . PRO A 1 165 ? 0.406 -9.093 7.610 1.00 95.62 165 PRO A CA 1
ATOM 1276 C C . PRO A 1 165 ? 1.579 -8.145 7.322 1.00 95.62 165 PRO A C 1
ATOM 1278 O O . PRO A 1 165 ? 2.676 -8.393 7.820 1.00 95.62 165 PRO A O 1
ATOM 1281 N N . LEU A 1 166 ? 1.377 -7.097 6.514 1.00 94.69 166 LEU A N 1
ATOM 1282 C CA . LEU A 1 166 ? 2.418 -6.131 6.150 1.00 94.69 166 LEU A CA 1
ATOM 1283 C C . LEU A 1 166 ? 2.559 -4.990 7.167 1.00 94.69 166 LEU A C 1
ATOM 1285 O O . LEU A 1 166 ? 3.514 -4.216 7.087 1.00 94.69 166 LEU A O 1
ATOM 1289 N N . VAL A 1 167 ? 1.643 -4.878 8.135 1.00 93.12 167 VAL A N 1
ATOM 1290 C CA . VAL A 1 167 ? 1.722 -3.860 9.191 1.00 93.12 167 VAL A CA 1
ATOM 1291 C C . VAL A 1 167 ? 3.032 -4.022 9.968 1.00 93.12 167 VAL A C 1
ATOM 1293 O O . VAL A 1 167 ? 3.359 -5.107 10.445 1.00 93.12 167 VAL A O 1
ATOM 1296 N N . GLY A 1 168 ? 3.799 -2.934 10.068 1.00 88.25 168 GLY A N 1
ATOM 1297 C CA . GLY A 1 168 ? 5.118 -2.919 10.709 1.00 88.25 168 GLY A CA 1
ATOM 1298 C C . GLY A 1 168 ? 6.271 -3.435 9.839 1.00 88.25 168 GLY A C 1
ATOM 1299 O O . GLY A 1 168 ? 7.401 -3.479 10.316 1.00 88.25 168 GLY A O 1
ATOM 1300 N N . ARG A 1 169 ? 6.019 -3.814 8.577 1.00 87.44 169 ARG A N 1
ATOM 1301 C CA . ARG A 1 169 ? 7.060 -4.238 7.616 1.00 87.44 169 ARG A CA 1
ATOM 1302 C C . ARG A 1 169 ? 7.417 -3.163 6.588 1.00 87.44 169 ARG A C 1
ATOM 1304 O O . ARG A 1 169 ? 8.427 -3.278 5.901 1.00 87.44 169 ARG A O 1
ATOM 1311 N N . THR A 1 170 ? 6.605 -2.115 6.474 1.00 76.19 170 THR A N 1
ATOM 1312 C CA . THR A 1 170 ? 6.871 -0.959 5.613 1.00 76.19 170 THR A CA 1
ATOM 1313 C C . THR A 1 170 ? 7.953 -0.067 6.218 1.00 76.19 170 THR A C 1
ATOM 1315 O O . THR A 1 170 ? 7.936 0.220 7.411 1.00 76.19 170 THR A O 1
ATOM 1318 N N . ILE A 1 171 ? 8.899 0.384 5.389 1.00 74.62 171 ILE A N 1
ATOM 1319 C CA . ILE A 1 171 ? 10.074 1.145 5.852 1.00 74.62 171 ILE A CA 1
ATOM 1320 C C . ILE A 1 171 ? 9.847 2.659 5.738 1.00 74.62 171 ILE A C 1
ATOM 1322 O O . ILE A 1 171 ? 10.294 3.413 6.600 1.00 74.62 171 ILE A O 1
ATOM 1326 N N . ALA A 1 172 ? 9.155 3.125 4.692 1.00 83.88 172 ALA A N 1
ATOM 1327 C CA . ALA A 1 172 ? 8.890 4.551 4.509 1.00 83.88 172 ALA A CA 1
ATOM 1328 C C . ALA A 1 172 ? 7.640 4.994 5.301 1.00 83.88 172 ALA A C 1
ATOM 1330 O O . ALA A 1 172 ? 6.630 4.274 5.303 1.00 83.88 172 ALA A O 1
ATOM 1331 N N . PRO A 1 173 ? 7.662 6.171 5.954 1.00 86.38 173 PRO A N 1
ATOM 1332 C CA . PRO A 1 173 ? 6.495 6.707 6.655 1.00 86.38 173 PRO A CA 1
ATOM 1333 C C . PRO A 1 173 ? 5.260 6.868 5.765 1.00 86.38 173 PRO A C 1
ATOM 1335 O O . PRO A 1 173 ? 4.142 6.592 6.194 1.00 86.38 173 PRO A O 1
ATOM 1338 N N . GLU A 1 174 ? 5.448 7.265 4.511 1.00 86.94 174 GLU A N 1
ATOM 1339 C CA . GLU A 1 174 ? 4.371 7.466 3.546 1.00 86.94 174 GLU A CA 1
ATOM 1340 C C . GLU A 1 174 ? 3.735 6.143 3.104 1.00 86.94 174 GLU A C 1
ATOM 1342 O O . GLU A 1 174 ? 2.513 6.068 2.968 1.00 86.94 174 GLU A O 1
ATOM 1347 N N . ASP A 1 175 ? 4.544 5.092 2.938 1.00 89.25 175 ASP A N 1
ATOM 1348 C CA . ASP A 1 175 ? 4.057 3.740 2.642 1.00 89.25 175 ASP A CA 1
ATOM 1349 C C . ASP A 1 175 ? 3.286 3.171 3.834 1.00 89.25 175 ASP A C 1
ATOM 1351 O O . ASP A 1 175 ? 2.210 2.602 3.663 1.00 89.25 175 ASP A O 1
ATOM 1355 N N . THR A 1 176 ? 3.806 3.373 5.049 1.00 91.38 176 THR A N 1
ATOM 1356 C CA . THR A 1 176 ? 3.117 3.001 6.293 1.00 91.38 176 THR A CA 1
ATOM 1357 C C . THR A 1 176 ? 1.766 3.705 6.390 1.00 91.38 176 THR A C 1
ATOM 1359 O O . THR A 1 176 ? 0.757 3.070 6.695 1.00 91.38 176 THR A O 1
ATOM 1362 N N . ALA A 1 177 ? 1.727 5.002 6.076 1.00 93.56 177 ALA A N 1
ATOM 1363 C CA . ALA A 1 177 ? 0.493 5.768 6.083 1.00 93.56 177 ALA A CA 1
ATOM 1364 C C . ALA A 1 177 ? -0.515 5.229 5.063 1.00 93.56 177 ALA A C 1
ATOM 1366 O O . ALA A 1 177 ? -1.653 4.934 5.418 1.00 93.56 177 ALA A O 1
ATOM 1367 N N . LEU A 1 178 ? -0.081 5.031 3.817 1.00 93.56 178 LEU A N 1
ATOM 1368 C CA . LEU A 1 178 ? -0.929 4.508 2.749 1.00 93.56 178 LEU A CA 1
ATOM 1369 C C . LEU A 1 178 ? -1.442 3.090 3.052 1.00 93.56 178 LEU A C 1
ATOM 1371 O O . LEU A 1 178 ? -2.606 2.791 2.783 1.00 93.56 178 LEU A O 1
ATOM 1375 N N . LEU A 1 179 ? -0.610 2.224 3.640 1.00 96.12 179 LEU A N 1
ATOM 1376 C CA . LEU A 1 179 ? -1.002 0.886 4.087 1.00 96.12 179 LEU A CA 1
ATOM 1377 C C . LEU A 1 179 ? -2.134 0.949 5.111 1.00 96.12 179 LEU A C 1
ATOM 1379 O O . LEU A 1 179 ? -3.169 0.308 4.928 1.00 96.12 179 LEU A O 1
ATOM 1383 N N . LEU A 1 180 ? -1.941 1.720 6.180 1.00 97.62 180 LEU A N 1
ATOM 1384 C CA . LEU A 1 180 ? -2.896 1.804 7.283 1.00 97.62 180 LEU A CA 1
ATOM 1385 C C . LEU A 1 180 ? -4.202 2.483 6.854 1.00 97.62 180 LEU A C 1
ATOM 1387 O O . LEU A 1 180 ? -5.277 2.009 7.217 1.00 97.62 180 LEU A O 1
ATOM 1391 N N . GLU A 1 181 ? -4.128 3.516 6.011 1.00 96.88 181 GLU A N 1
ATOM 1392 C CA . GLU A 1 181 ? -5.301 4.140 5.386 1.00 96.88 181 GLU A CA 1
ATOM 1393 C C . GLU A 1 181 ? -6.078 3.136 4.531 1.00 96.88 181 GLU A C 1
ATOM 1395 O O . GLU A 1 181 ? -7.299 3.035 4.653 1.00 96.88 181 GLU A O 1
ATOM 1400 N N . THR A 1 182 ? -5.379 2.351 3.706 1.00 98.06 182 THR A N 1
ATOM 1401 C CA . THR A 1 182 ? -6.015 1.341 2.849 1.00 98.06 182 THR A CA 1
ATOM 1402 C C . THR A 1 182 ? -6.668 0.240 3.684 1.00 98.06 182 THR A C 1
ATOM 1404 O O . THR A 1 182 ? -7.793 -0.157 3.390 1.00 98.06 182 THR A O 1
ATOM 1407 N N . ILE A 1 183 ? -6.019 -0.228 4.757 1.00 98.62 183 ILE A N 1
ATOM 1408 C CA . ILE A 1 183 ? -6.611 -1.205 5.686 1.00 98.62 183 ILE A CA 1
ATOM 1409 C C . ILE A 1 183 ? -7.856 -0.618 6.356 1.00 98.62 183 ILE A C 1
ATOM 1411 O O . ILE A 1 183 ? -8.878 -1.299 6.424 1.00 98.62 183 ILE A O 1
ATOM 1415 N N . ALA A 1 184 ? -7.807 0.633 6.821 1.00 98.31 184 ALA A N 1
ATOM 1416 C CA . ALA A 1 184 ? -8.958 1.282 7.439 1.00 98.31 184 ALA A CA 1
ATOM 1417 C C . ALA A 1 184 ? -10.136 1.400 6.458 1.00 98.31 184 ALA A C 1
ATOM 1419 O O . ALA A 1 184 ? -11.255 1.009 6.785 1.00 98.31 184 ALA A O 1
ATOM 1420 N N . GLN A 1 185 ? -9.884 1.863 5.232 1.00 98.38 185 GLN A N 1
ATOM 1421 C CA . GLN A 1 185 ? -10.905 1.995 4.188 1.00 98.38 185 GLN A CA 1
ATOM 1422 C C . GLN A 1 185 ? -11.480 0.638 3.766 1.00 98.38 185 GLN A C 1
ATOM 1424 O O . GLN A 1 185 ? -12.698 0.490 3.643 1.00 98.38 185 GLN A O 1
ATOM 1429 N N . ALA A 1 186 ? -10.631 -0.379 3.601 1.00 98.62 186 ALA A N 1
ATOM 1430 C CA . ALA A 1 186 ? -11.068 -1.732 3.280 1.00 98.62 186 ALA A CA 1
ATOM 1431 C C . ALA A 1 186 ? -11.894 -2.353 4.416 1.00 98.62 186 ALA A C 1
ATOM 1433 O O . ALA A 1 186 ? -12.896 -3.014 4.146 1.00 98.62 186 ALA A O 1
ATOM 1434 N N . ALA A 1 187 ? -11.522 -2.102 5.675 1.00 98.44 187 ALA A N 1
ATOM 1435 C CA . ALA A 1 187 ? -12.270 -2.537 6.852 1.00 98.44 187 ALA A CA 1
ATOM 1436 C C . ALA A 1 187 ? -13.660 -1.891 6.913 1.00 98.44 187 ALA A C 1
ATOM 1438 O O . ALA A 1 187 ? -14.652 -2.596 7.095 1.00 98.44 187 ALA A O 1
ATOM 1439 N N . LEU A 1 188 ? -13.762 -0.583 6.660 1.00 98.00 188 LEU A N 1
ATOM 1440 C CA . LEU A 1 188 ? -15.053 0.106 6.569 1.00 98.00 188 LEU A CA 1
ATOM 1441 C C . LEU A 1 188 ? -15.918 -0.434 5.426 1.00 98.00 188 LEU A C 1
ATOM 1443 O O . LEU A 1 188 ? -17.111 -0.660 5.613 1.00 98.00 188 LEU A O 1
ATOM 1447 N N . ALA A 1 189 ? -15.322 -0.717 4.265 1.00 98.00 189 ALA A N 1
ATOM 1448 C CA . ALA A 1 189 ? -16.044 -1.265 3.117 1.00 98.00 189 ALA A CA 1
ATOM 1449 C C . ALA A 1 189 ? -16.667 -2.647 3.389 1.00 98.00 189 ALA A C 1
ATOM 1451 O O . ALA A 1 189 ? -17.667 -2.999 2.762 1.00 98.00 189 ALA A O 1
ATOM 1452 N N . VAL A 1 190 ? -16.106 -3.423 4.323 1.00 97.88 190 VAL A N 1
ATOM 1453 C CA . VAL A 1 190 ? -16.669 -4.713 4.764 1.00 97.88 190 VAL A CA 1
ATOM 1454 C C . VAL A 1 190 ? -17.478 -4.614 6.066 1.00 97.88 190 VAL A C 1
ATOM 1456 O O . VAL A 1 190 ? -17.972 -5.632 6.545 1.00 97.88 190 VAL A O 1
ATOM 1459 N N . GLY A 1 191 ? -17.636 -3.413 6.634 1.00 96.12 191 GLY A N 1
ATOM 1460 C CA . GLY A 1 191 ? -18.380 -3.172 7.876 1.00 96.12 191 GLY A CA 1
ATOM 1461 C C . GLY A 1 191 ? -17.633 -3.537 9.167 1.00 96.12 191 GLY A C 1
ATOM 1462 O O . GLY A 1 191 ? -18.259 -3.677 10.215 1.00 96.12 191 GLY A O 1
ATOM 1463 N N . ASP A 1 192 ? -16.308 -3.701 9.122 1.00 95.94 192 ASP A N 1
ATOM 1464 C CA . ASP A 1 192 ? -15.465 -3.986 10.292 1.00 95.94 192 ASP A CA 1
ATOM 1465 C C . ASP A 1 192 ? -14.907 -2.679 10.889 1.00 95.94 192 ASP A C 1
ATOM 1467 O O . ASP A 1 192 ? -13.716 -2.367 10.789 1.00 95.94 192 ASP A O 1
ATOM 1471 N N . ALA A 1 193 ? -15.786 -1.889 11.515 1.00 95.88 193 ALA A N 1
ATOM 1472 C CA . ALA A 1 193 ? -15.419 -0.614 12.140 1.00 95.88 193 ALA A CA 1
ATOM 1473 C C . ALA A 1 193 ? -14.355 -0.777 13.244 1.00 95.88 193 ALA A C 1
ATOM 1475 O O . ALA A 1 193 ? -13.505 0.094 13.425 1.00 95.88 193 ALA A O 1
ATOM 1476 N N . PHE A 1 194 ? -14.347 -1.914 13.948 1.00 94.19 194 PHE A N 1
ATOM 1477 C CA . PHE A 1 194 ? -13.352 -2.208 14.982 1.00 94.19 194 PHE A CA 1
ATOM 1478 C C . PHE A 1 194 ? -11.941 -2.292 14.388 1.00 94.19 194 PHE A C 1
ATOM 1480 O O . PHE A 1 194 ? -11.014 -1.644 14.877 1.00 94.19 194 PHE A O 1
ATOM 1487 N N . ARG A 1 195 ? -11.770 -3.049 13.297 1.00 95.56 195 ARG A N 1
ATOM 1488 C CA . ARG A 1 195 ? -10.490 -3.118 12.581 1.00 95.56 195 ARG A CA 1
ATOM 1489 C C . ARG A 1 195 ? -10.111 -1.777 11.964 1.00 95.56 195 ARG A C 1
ATOM 1491 O O . ARG A 1 195 ? -8.934 -1.424 12.005 1.00 95.56 195 ARG A O 1
ATOM 1498 N N . ALA A 1 196 ? -11.084 -1.028 11.443 1.00 97.94 196 ALA A N 1
ATOM 1499 C CA . ALA A 1 196 ? -10.834 0.302 10.900 1.00 97.94 196 ALA A CA 1
ATOM 1500 C C . ALA A 1 196 ? -10.231 1.236 11.958 1.00 97.94 196 ALA A C 1
ATOM 1502 O O . ALA A 1 196 ? -9.182 1.827 11.718 1.00 97.94 196 ALA A O 1
ATOM 1503 N N . ILE A 1 197 ? -10.825 1.300 13.154 1.00 97.62 197 ILE A N 1
ATOM 1504 C CA . ILE A 1 197 ? -10.315 2.139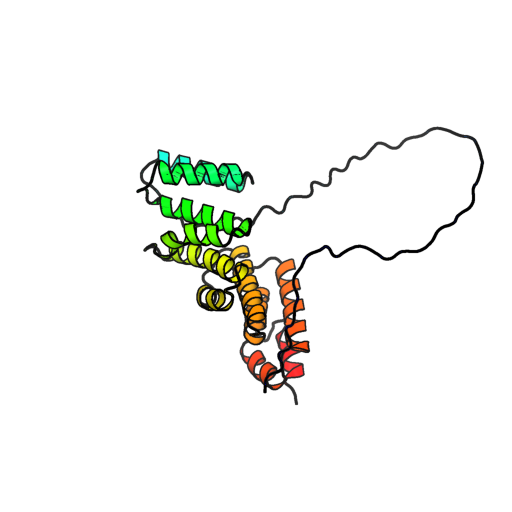 14.247 1.00 97.62 197 ILE A CA 1
ATOM 1505 C C . ILE A 1 197 ? -8.908 1.715 14.659 1.00 97.62 197 ILE A C 1
ATOM 1507 O O . ILE A 1 197 ? -8.053 2.574 14.836 1.00 97.62 197 ILE A O 1
ATOM 1511 N N . ARG A 1 198 ? -8.629 0.411 14.750 1.00 95.50 198 ARG A N 1
ATOM 1512 C CA . ARG A 1 198 ? -7.278 -0.070 15.080 1.00 95.50 198 ARG A CA 1
ATOM 1513 C C . ARG A 1 198 ? -6.228 0.347 14.049 1.00 95.50 198 ARG A C 1
ATOM 1515 O O . ARG A 1 198 ? -5.116 0.698 14.425 1.00 95.50 198 ARG A O 1
ATOM 1522 N N . ALA A 1 199 ? -6.565 0.315 12.761 1.00 97.31 199 ALA A N 1
ATOM 1523 C CA . ALA A 1 199 ? -5.658 0.772 11.711 1.00 97.31 199 ALA A CA 1
ATOM 1524 C C . ALA A 1 199 ? -5.429 2.294 11.773 1.00 97.31 199 ALA A C 1
ATOM 1526 O O . ALA A 1 199 ? -4.302 2.751 11.591 1.00 97.31 199 ALA A O 1
ATOM 1527 N N . LEU A 1 200 ? -6.472 3.069 12.084 1.00 98.00 200 LEU A N 1
ATOM 1528 C CA . LEU A 1 200 ? -6.372 4.519 12.275 1.00 98.00 200 LEU A CA 1
ATOM 1529 C C . LEU A 1 200 ? -5.566 4.883 13.530 1.00 98.00 200 LEU A C 1
ATOM 1531 O O . LEU A 1 200 ? -4.751 5.795 13.476 1.00 98.00 200 LEU A O 1
ATOM 1535 N N . ASP A 1 201 ? -5.733 4.155 14.632 1.00 96.62 201 ASP A N 1
ATOM 1536 C CA . ASP A 1 201 ? -4.939 4.342 15.853 1.00 96.62 201 ASP A CA 1
ATOM 1537 C C . ASP A 1 201 ? -3.451 4.063 15.598 1.00 96.62 201 ASP A C 1
ATOM 1539 O O . ASP A 1 201 ? -2.593 4.894 15.894 1.00 96.62 201 ASP A O 1
ATOM 1543 N N . ALA A 1 202 ? -3.144 2.964 14.901 1.00 95.12 202 ALA A N 1
ATOM 1544 C CA . ALA A 1 202 ? -1.783 2.675 14.455 1.00 95.12 202 ALA A CA 1
ATOM 1545 C C . ALA A 1 202 ? -1.217 3.784 13.545 1.00 95.12 202 ALA A C 1
ATOM 1547 O O . ALA A 1 202 ? -0.031 4.106 13.623 1.00 95.12 202 ALA A O 1
ATOM 1548 N N . LEU A 1 203 ? -2.053 4.402 12.702 1.00 96.31 203 LEU A N 1
ATOM 1549 C CA . LEU A 1 203 ? -1.649 5.521 11.848 1.00 96.31 203 LEU A CA 1
ATOM 1550 C C . LEU A 1 203 ? -1.305 6.764 12.678 1.00 96.31 203 LEU A C 1
ATOM 1552 O O . LEU A 1 203 ? -0.284 7.405 12.417 1.00 96.31 203 LEU A O 1
ATOM 1556 N N . ILE A 1 204 ? -2.092 7.061 13.713 1.00 96.38 204 ILE A N 1
ATOM 1557 C CA . ILE A 1 204 ? -1.833 8.143 14.674 1.00 96.38 204 ILE A CA 1
ATOM 1558 C C . ILE A 1 204 ? -0.537 7.883 15.459 1.00 96.38 204 ILE A C 1
ATOM 1560 O O . ILE A 1 204 ? 0.227 8.815 15.704 1.00 96.38 204 ILE A O 1
ATOM 1564 N N . GLY A 1 205 ? -0.230 6.634 15.805 1.00 93.25 205 GLY A N 1
ATOM 1565 C CA . GLY A 1 205 ? 1.033 6.268 16.460 1.00 93.25 205 GLY A CA 1
ATOM 1566 C C . GLY A 1 205 ? 2.259 6.281 15.534 1.00 93.25 205 GLY A C 1
ATOM 1567 O O . GLY A 1 205 ? 3.394 6.289 16.003 1.00 93.25 205 GLY A O 1
ATOM 1568 N N . SER A 1 206 ? 2.059 6.298 14.213 1.00 91.69 206 SER A N 1
ATOM 1569 C CA . SER A 1 206 ? 3.143 6.164 13.233 1.00 91.69 206 SER A CA 1
ATOM 1570 C C . SER A 1 206 ? 3.902 7.473 12.950 1.00 91.69 206 SER A C 1
ATOM 1572 O O . SER A 1 206 ? 3.499 8.572 13.355 1.00 91.69 206 SER A O 1
ATOM 1574 N N . GLY A 1 207 ? 4.989 7.355 12.175 1.00 90.00 207 GLY A N 1
ATOM 1575 C CA . GLY A 1 207 ? 5.755 8.479 11.620 1.00 90.00 207 GLY A CA 1
ATOM 1576 C C . GLY A 1 207 ? 5.090 9.201 10.439 1.00 90.00 207 GLY A C 1
ATOM 1577 O O . GLY A 1 207 ? 5.758 9.981 9.765 1.00 90.00 207 GLY A O 1
ATOM 1578 N N . ALA A 1 208 ? 3.813 8.930 10.148 1.00 90.19 208 ALA A N 1
ATOM 1579 C CA . ALA A 1 208 ? 3.076 9.566 9.059 1.00 90.19 208 ALA A CA 1
ATOM 1580 C C . ALA A 1 208 ? 3.036 11.110 9.177 1.00 90.19 208 ALA A C 1
ATOM 1582 O O . ALA A 1 208 ? 3.106 11.654 10.283 1.00 90.19 208 ALA A O 1
ATOM 1583 N N . PRO A 1 209 ? 2.862 11.837 8.056 1.00 89.75 209 PRO A N 1
ATOM 1584 C CA . PRO A 1 209 ? 2.714 13.291 8.069 1.00 89.75 209 PRO A CA 1
ATOM 1585 C C . PRO A 1 209 ? 1.570 13.774 8.986 1.00 89.75 209 PRO A C 1
ATOM 1587 O O . PRO A 1 209 ? 0.505 13.151 8.981 1.00 89.75 209 PRO A O 1
ATOM 1590 N N . PRO A 1 210 ? 1.717 14.920 9.690 1.00 92.75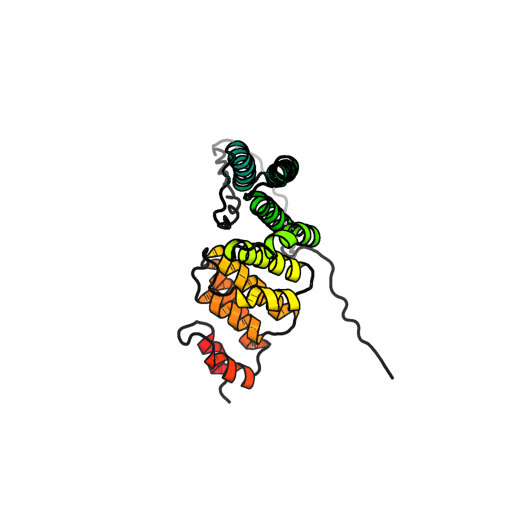 210 PRO A N 1
ATOM 1591 C CA . PRO A 1 210 ? 0.720 15.405 10.653 1.00 92.75 210 PRO A CA 1
ATOM 1592 C C . PRO A 1 210 ? -0.711 15.469 10.109 1.00 92.75 210 PRO A C 1
ATOM 1594 O O . PRO A 1 210 ? -1.622 14.933 10.724 1.00 92.75 210 PRO A O 1
ATOM 1597 N N . HIS A 1 211 ? -0.902 15.997 8.895 1.00 92.00 211 HIS A N 1
ATOM 1598 C CA . HIS A 1 211 ? -2.233 16.115 8.290 1.00 92.00 211 HIS A CA 1
ATOM 1599 C C . HIS A 1 211 ? -2.960 14.768 8.121 1.00 92.00 211 HIS A C 1
ATOM 1601 O O . HIS A 1 211 ? -4.184 14.723 8.222 1.00 92.00 211 HIS A O 1
ATOM 1607 N N . ARG A 1 212 ? -2.231 13.670 7.870 1.00 93.25 212 ARG A N 1
ATOM 1608 C CA . ARG A 1 212 ? -2.822 12.323 7.781 1.00 93.25 212 ARG A CA 1
ATOM 1609 C C . ARG A 1 212 ? -3.206 11.801 9.158 1.00 93.25 212 ARG A C 1
ATOM 1611 O O . ARG A 1 212 ? -4.268 11.208 9.313 1.00 93.25 212 ARG A O 1
ATOM 1618 N N . LYS A 1 213 ? -2.372 12.071 10.165 1.00 95.75 213 LYS A N 1
ATOM 1619 C CA . LYS A 1 213 ? -2.633 11.705 11.564 1.00 95.75 213 LYS A CA 1
ATOM 1620 C C . LYS A 1 213 ? -3.865 12.432 12.104 1.00 95.75 213 LYS A C 1
ATOM 1622 O O . LYS A 1 213 ? -4.728 11.791 12.695 1.00 95.75 213 LYS A O 1
ATOM 1627 N N . ASP A 1 214 ? -3.996 13.725 11.814 1.00 95.62 214 ASP A N 1
ATOM 1628 C CA . ASP A 1 214 ? -5.154 14.532 12.210 1.00 95.62 214 ASP A CA 1
ATOM 1629 C C . ASP A 1 214 ? -6.450 13.994 11.582 1.00 95.62 214 ASP A C 1
ATOM 1631 O O . ASP A 1 214 ? -7.458 13.811 12.265 1.00 95.62 214 ASP A O 1
ATOM 1635 N N . GLN A 1 215 ? -6.421 13.671 10.284 1.00 94.88 215 GLN A N 1
ATOM 1636 C CA . GLN A 1 215 ? -7.560 13.056 9.592 1.00 94.88 215 GLN A CA 1
ATOM 1637 C C . GLN A 1 215 ? -7.918 11.685 10.178 1.00 94.88 215 GLN A C 1
ATOM 1639 O O . GLN A 1 215 ? -9.098 11.395 10.392 1.00 94.88 215 GLN A O 1
ATOM 1644 N N . ALA A 1 216 ? -6.912 10.859 10.477 1.00 97.31 216 ALA A N 1
ATOM 1645 C CA . ALA A 1 216 ? -7.109 9.550 11.084 1.00 97.31 216 ALA A CA 1
ATOM 1646 C C . ALA A 1 216 ? -7.749 9.654 12.472 1.00 97.31 216 ALA A C 1
ATOM 1648 O O . ALA A 1 216 ? -8.690 8.918 12.773 1.00 97.31 216 ALA A O 1
ATOM 1649 N N . GLN A 1 217 ? -7.294 10.613 13.283 1.00 97.50 217 GLN A N 1
ATOM 1650 C CA . GLN A 1 217 ? -7.848 10.885 14.604 1.00 97.50 217 GLN A CA 1
ATOM 1651 C C . GLN A 1 217 ? -9.315 11.308 14.532 1.00 97.50 217 GLN A C 1
ATOM 1653 O O . GLN A 1 217 ? -10.142 10.774 15.273 1.00 97.50 217 GLN A O 1
ATOM 1658 N N . LEU A 1 218 ? -9.655 12.231 13.628 1.00 97.00 218 LEU A N 1
ATOM 1659 C CA . LEU A 1 218 ? -11.035 12.682 13.438 1.00 97.00 218 LEU A CA 1
ATOM 1660 C C . LEU A 1 218 ? -11.956 11.527 13.029 1.00 97.00 218 LEU A C 1
ATOM 1662 O O . LEU A 1 218 ? -13.020 11.346 13.626 1.00 97.00 218 LEU A O 1
ATOM 1666 N N . LEU A 1 219 ? -11.535 10.719 12.052 1.00 97.50 219 LEU A N 1
ATOM 1667 C CA . LEU A 1 219 ? -12.323 9.584 11.579 1.00 97.50 219 LEU A CA 1
ATOM 1668 C C . LEU A 1 219 ? -12.491 8.515 12.669 1.00 97.50 219 LEU A C 1
ATOM 1670 O O . LEU A 1 219 ? -13.604 8.047 12.901 1.00 97.50 219 LEU A O 1
ATOM 1674 N N . ALA A 1 220 ? -11.421 8.160 13.382 1.00 97.38 220 ALA A N 1
ATOM 1675 C CA . ALA A 1 220 ? -11.486 7.180 14.465 1.00 97.38 220 ALA A CA 1
ATOM 1676 C C . ALA A 1 220 ? -12.417 7.644 15.596 1.00 97.38 220 ALA A C 1
ATOM 1678 O O . ALA A 1 220 ? -13.270 6.877 16.045 1.00 97.38 220 ALA A O 1
ATOM 1679 N N . ALA A 1 221 ? -12.324 8.913 16.008 1.00 96.31 221 ALA A N 1
ATOM 1680 C CA . ALA A 1 221 ? -13.208 9.496 17.017 1.00 96.31 221 ALA A CA 1
ATOM 1681 C C . ALA A 1 221 ? -14.687 9.451 16.595 1.00 96.31 221 ALA A C 1
ATOM 1683 O O . ALA A 1 221 ? -15.566 9.148 17.413 1.00 96.31 221 ALA A O 1
ATOM 1684 N N . GLN A 1 222 ? -14.968 9.714 15.315 1.00 96.31 222 GLN A N 1
ATOM 1685 C CA . GLN A 1 222 ? -16.313 9.611 14.759 1.00 96.31 222 GLN A CA 1
ATOM 1686 C C . GLN A 1 222 ? -16.835 8.169 14.800 1.00 96.31 222 GLN A C 1
ATOM 1688 O O . GLN A 1 222 ? -17.939 7.943 15.299 1.00 96.31 222 GLN A O 1
ATOM 1693 N N . LEU A 1 223 ? -16.045 7.199 14.328 1.00 96.62 223 LEU A N 1
ATOM 1694 C CA . LEU A 1 223 ? -16.426 5.782 14.303 1.00 96.62 223 LEU A CA 1
ATOM 1695 C C . LEU A 1 223 ? -16.712 5.250 15.710 1.00 96.62 223 LEU A C 1
ATOM 1697 O O . LEU A 1 223 ? -17.759 4.642 15.933 1.00 96.62 223 LEU A O 1
ATOM 1701 N N . VAL A 1 224 ? -15.846 5.555 16.683 1.00 95.69 224 VAL A N 1
ATOM 1702 C CA . VAL A 1 224 ? -16.062 5.195 18.096 1.00 95.69 224 VAL A CA 1
ATOM 1703 C C . VAL A 1 224 ? -17.382 5.773 18.617 1.00 95.69 224 VAL A C 1
ATOM 1705 O O . VAL A 1 224 ? -18.105 5.116 19.364 1.00 95.69 224 VAL A O 1
ATOM 1708 N N . SER A 1 225 ? -17.730 6.994 18.205 1.00 91.50 225 SER A N 1
ATOM 1709 C CA . SER A 1 225 ? -18.933 7.686 18.673 1.00 91.50 225 SER A CA 1
ATOM 1710 C C . SER A 1 225 ? -20.231 7.213 18.009 1.00 91.50 225 SER A C 1
ATOM 1712 O O . SER A 1 225 ? -21.297 7.312 18.622 1.00 91.50 225 SER A O 1
ATOM 1714 N N . GLN A 1 226 ? -20.175 6.729 16.768 1.00 90.69 226 GLN A N 1
ATOM 1715 C CA . GLN A 1 226 ? -21.370 6.464 15.956 1.00 90.69 226 GLN A CA 1
ATOM 1716 C C . GLN A 1 226 ? -21.615 4.976 15.697 1.00 90.69 226 GLN A C 1
ATOM 1718 O O . GLN A 1 226 ? -22.767 4.553 15.697 1.00 90.69 226 GLN A O 1
ATOM 1723 N N . GLU A 1 227 ? -20.560 4.184 15.502 1.00 88.88 227 GLU A N 1
ATOM 1724 C CA . GLU A 1 227 ? -20.673 2.809 14.993 1.00 88.88 227 GLU A CA 1
ATOM 1725 C C . GLU A 1 227 ? -20.305 1.733 16.022 1.00 88.88 227 GLU A C 1
ATOM 1727 O O . GLU A 1 227 ? -20.680 0.573 15.860 1.00 88.88 227 GLU A O 1
ATOM 1732 N N . ILE A 1 228 ? -19.600 2.101 17.096 1.00 90.75 228 ILE A N 1
ATOM 1733 C CA . ILE A 1 228 ? -19.136 1.165 18.126 1.00 90.75 228 ILE A CA 1
ATOM 1734 C C . ILE A 1 228 ? -20.072 1.174 19.342 1.00 90.75 228 ILE A C 1
ATOM 1736 O O . ILE A 1 228 ? -20.372 2.226 19.925 1.00 90.75 228 ILE A O 1
ATOM 1740 N N . THR A 1 229 ? -20.531 -0.017 19.742 1.00 89.81 229 THR A N 1
ATOM 1741 C CA . THR A 1 229 ? -21.347 -0.213 20.951 1.00 89.81 229 THR A CA 1
ATOM 1742 C C . THR A 1 229 ? -20.499 -0.114 22.226 1.00 89.81 229 THR A C 1
ATOM 1744 O O . THR A 1 229 ? -19.301 -0.384 22.167 1.00 89.81 229 THR A O 1
ATOM 1747 N N . PRO A 1 230 ? -21.082 0.193 23.402 1.00 88.81 230 PRO A N 1
ATOM 1748 C CA . PRO A 1 230 ? -20.343 0.225 24.672 1.00 88.81 230 PRO A CA 1
ATOM 1749 C C . PRO A 1 230 ? -19.510 -1.041 24.938 1.00 88.81 230 PRO A C 1
ATOM 1751 O O . PRO A 1 230 ? -18.315 -0.954 25.192 1.00 88.81 230 PRO A O 1
ATOM 1754 N N . THR A 1 231 ? -20.083 -2.229 24.718 1.00 89.56 231 THR A N 1
ATOM 1755 C CA . THR A 1 231 ? -19.372 -3.514 24.872 1.00 89.56 231 THR A CA 1
ATOM 1756 C C . THR A 1 231 ? -18.234 -3.703 23.860 1.00 89.56 231 THR A C 1
ATOM 1758 O O . THR A 1 231 ? -17.257 -4.409 24.111 1.00 89.56 231 THR A O 1
ATOM 1761 N N . GLN A 1 232 ? -18.346 -3.120 22.663 1.00 89.19 232 GLN A N 1
ATOM 1762 C CA . GLN A 1 232 ? -17.234 -3.100 21.713 1.00 89.19 232 GLN A CA 1
ATOM 1763 C C . GLN A 1 232 ? -16.168 -2.074 22.118 1.00 89.19 232 GLN A C 1
ATOM 1765 O O . GLN A 1 232 ? -14.991 -2.359 21.910 1.00 89.19 232 GLN A O 1
ATOM 1770 N N . CYS A 1 233 ? -16.552 -0.940 22.716 1.00 89.81 233 CYS A N 1
ATOM 1771 C CA . CYS A 1 233 ? -15.621 0.030 23.292 1.00 89.81 233 CYS A CA 1
ATOM 1772 C C . CYS A 1 233 ? -14.792 -0.591 24.422 1.00 89.81 233 CYS A C 1
ATOM 1774 O O . CYS A 1 233 ? -13.580 -0.410 24.406 1.00 89.81 233 CYS A O 1
ATOM 1776 N N . ASP A 1 234 ? -15.402 -1.375 25.321 1.00 91.12 234 ASP A N 1
ATOM 1777 C CA . ASP A 1 234 ? -14.685 -2.112 26.379 1.00 91.12 234 ASP A CA 1
ATOM 1778 C C . ASP A 1 234 ? -13.523 -2.927 25.802 1.00 91.12 234 ASP A C 1
ATOM 1780 O O . ASP A 1 234 ? -12.383 -2.805 26.234 1.00 91.12 234 ASP A O 1
ATOM 1784 N N . ARG A 1 235 ? -13.795 -3.712 24.752 1.00 91.50 235 ARG A N 1
ATOM 1785 C CA . ARG A 1 235 ? -12.757 -4.509 24.081 1.00 91.50 235 ARG A CA 1
ATOM 1786 C C . ARG A 1 235 ? -11.749 -3.652 23.331 1.00 91.50 235 ARG A C 1
ATOM 1788 O O . ARG A 1 235 ? -10.599 -4.042 23.202 1.00 91.50 235 ARG A O 1
ATOM 1795 N N . LEU A 1 236 ? -12.183 -2.534 22.756 1.00 91.62 236 LEU A N 1
ATOM 1796 C CA . LEU A 1 236 ? -11.326 -1.666 21.953 1.00 91.62 236 LEU A CA 1
ATOM 1797 C C . LEU A 1 236 ? -10.240 -1.015 22.819 1.00 91.62 236 LEU A C 1
ATOM 1799 O O . LEU A 1 236 ? -9.091 -0.947 22.395 1.00 91.62 236 LEU A O 1
ATOM 1803 N N . VAL A 1 237 ? -10.595 -0.607 24.039 1.00 92.94 237 VAL A N 1
ATOM 1804 C CA . VAL A 1 237 ? -9.703 -0.001 25.043 1.00 92.94 237 VAL A CA 1
ATOM 1805 C C . VAL A 1 237 ? -8.479 -0.873 25.358 1.00 92.94 237 VAL A C 1
ATOM 1807 O O . VAL A 1 237 ? -7.417 -0.324 25.648 1.00 92.94 237 VAL A O 1
ATOM 1810 N N . ASP A 1 238 ? -8.592 -2.199 25.243 1.00 91.25 238 ASP A N 1
ATOM 1811 C CA . ASP A 1 238 ? -7.479 -3.135 25.459 1.00 91.25 238 ASP A CA 1
ATOM 1812 C C . ASP A 1 238 ? -6.424 -3.108 24.338 1.00 91.25 238 ASP A C 1
ATOM 1814 O O . ASP A 1 238 ? -5.289 -3.537 24.547 1.00 91.25 238 ASP A O 1
ATOM 1818 N N . PHE A 1 239 ? -6.786 -2.627 23.144 1.00 90.31 239 PHE A N 1
ATOM 1819 C CA . PHE A 1 239 ? -5.901 -2.595 21.971 1.00 90.31 239 PHE A CA 1
ATOM 1820 C C . PHE A 1 239 ? -5.402 -1.200 21.602 1.00 90.31 239 PHE A C 1
ATOM 1822 O O . PHE A 1 239 ? -4.462 -1.107 20.815 1.00 90.31 239 PHE A O 1
ATOM 1829 N N . LEU A 1 240 ? -6.059 -0.149 22.092 1.00 92.81 240 LEU A N 1
ATOM 1830 C CA . LEU A 1 240 ? -5.674 1.233 21.822 1.00 92.81 240 LEU A CA 1
ATOM 1831 C C . LEU A 1 240 ? -4.477 1.637 22.682 1.00 92.81 240 LEU A C 1
ATOM 1833 O O . LEU A 1 240 ? -4.360 1.216 23.836 1.00 92.81 240 LEU A O 1
ATOM 1837 N N . ASP A 1 241 ? -3.633 2.512 22.141 1.00 90.19 241 ASP A N 1
ATOM 1838 C CA . ASP A 1 241 ? -2.604 3.172 22.940 1.00 90.19 241 ASP A CA 1
ATOM 1839 C C . ASP A 1 241 ? -3.255 4.007 24.056 1.00 90.19 241 ASP A C 1
ATOM 1841 O O . ASP A 1 241 ? -4.063 4.895 23.781 1.00 90.19 241 ASP A O 1
ATOM 1845 N N . ARG A 1 242 ? -2.908 3.726 25.319 1.00 90.00 242 ARG A N 1
ATOM 1846 C CA . ARG A 1 242 ? -3.495 4.387 26.499 1.00 90.00 242 ARG A CA 1
ATOM 1847 C C . ARG A 1 242 ? -3.243 5.888 26.526 1.00 90.00 242 ARG A C 1
ATOM 1849 O O . ARG A 1 242 ? -4.099 6.627 27.006 1.00 90.00 242 ARG A O 1
ATOM 1856 N N . ASP A 1 243 ? -2.102 6.316 25.998 1.00 90.25 243 ASP A N 1
ATOM 1857 C CA . ASP A 1 243 ? -1.732 7.729 25.910 1.00 90.25 243 ASP A CA 1
ATOM 1858 C C . ASP A 1 243 ? -2.200 8.360 24.582 1.00 90.25 243 ASP A C 1
ATOM 1860 O O . ASP A 1 243 ? -2.029 9.559 24.346 1.00 90.25 243 ASP A O 1
ATOM 1864 N N . GLY A 1 244 ? -2.826 7.558 23.713 1.00 91.56 244 GLY A N 1
ATOM 1865 C CA . GLY A 1 244 ? -3.350 7.968 22.421 1.00 91.56 244 GLY A CA 1
ATOM 1866 C C . GLY A 1 244 ? -4.670 8.748 22.518 1.00 91.56 244 GLY A C 1
ATOM 1867 O O . GLY A 1 244 ? -5.453 8.588 23.458 1.00 91.56 244 GLY A O 1
ATOM 1868 N N . PRO A 1 245 ? -4.992 9.576 21.508 1.00 94.38 245 PRO A N 1
ATOM 1869 C CA . PRO A 1 245 ? -6.169 10.446 21.538 1.00 94.38 245 PRO A CA 1
ATOM 1870 C C . PRO A 1 245 ? -7.507 9.698 21.415 1.00 94.38 245 PRO A C 1
ATOM 1872 O O . PRO A 1 245 ? -8.554 10.262 21.734 1.00 94.38 245 PRO A O 1
ATOM 1875 N N . ILE A 1 246 ? -7.501 8.446 20.945 1.00 95.75 246 ILE A N 1
ATOM 1876 C CA . ILE A 1 246 ? -8.721 7.648 20.736 1.00 95.75 246 ILE A CA 1
ATOM 1877 C C . ILE A 1 246 ? -9.140 6.912 22.008 1.00 95.75 246 ILE A C 1
ATOM 1879 O O . ILE A 1 246 ? -10.338 6.779 22.280 1.00 95.75 246 ILE A O 1
ATOM 1883 N N . TRP A 1 247 ? -8.171 6.492 22.821 1.00 95.56 247 TRP A N 1
ATOM 1884 C CA . TRP A 1 247 ? -8.408 5.766 24.064 1.00 95.56 247 TRP A CA 1
ATOM 1885 C C . TRP A 1 247 ? -9.407 6.450 25.010 1.00 95.56 247 TRP A C 1
ATOM 1887 O O . TRP A 1 247 ? -10.391 5.800 25.373 1.00 95.56 247 TRP A O 1
ATOM 1897 N N . PRO A 1 248 ? -9.277 7.749 25.364 1.00 94.50 248 PRO A N 1
ATOM 1898 C CA . PRO A 1 248 ? -10.218 8.390 26.288 1.00 94.50 248 PRO A CA 1
ATOM 1899 C C . PRO A 1 248 ? -11.648 8.465 25.734 1.00 94.50 248 PRO A C 1
ATOM 1901 O O . PRO A 1 248 ? -12.613 8.440 26.501 1.00 94.50 248 PRO A O 1
ATOM 1904 N N . ILE A 1 249 ? -11.806 8.524 24.409 1.00 93.88 249 ILE A N 1
ATOM 1905 C CA . ILE A 1 249 ? -13.116 8.549 23.744 1.00 93.88 249 ILE A CA 1
ATOM 1906 C C . ILE A 1 249 ? -13.790 7.179 23.871 1.00 93.88 249 ILE A C 1
ATOM 1908 O O . ILE A 1 249 ? -14.968 7.102 24.231 1.00 93.88 249 ILE A O 1
ATOM 1912 N N . ALA A 1 250 ? -13.040 6.104 23.611 1.00 93.31 250 ALA A N 1
ATOM 1913 C CA . ALA A 1 250 ? -13.525 4.736 23.751 1.00 93.31 250 ALA A CA 1
ATOM 1914 C C . ALA A 1 250 ? -13.831 4.403 25.219 1.00 93.31 250 ALA A C 1
ATOM 1916 O O . ALA A 1 250 ? -14.944 3.974 25.520 1.00 93.31 250 ALA A O 1
ATOM 1917 N N . ALA A 1 251 ? -12.905 4.696 26.137 1.00 93.31 251 ALA A N 1
ATOM 1918 C CA . ALA A 1 251 ? -13.047 4.417 27.565 1.00 93.31 251 ALA A CA 1
ATOM 1919 C C . ALA A 1 251 ? -14.277 5.098 28.177 1.00 93.31 251 ALA A C 1
ATOM 1921 O O . ALA A 1 251 ? -15.039 4.465 28.900 1.00 93.31 251 ALA A O 1
ATOM 1922 N N . LYS A 1 252 ? -14.545 6.365 27.831 1.00 92.56 252 LYS A N 1
ATOM 1923 C CA . LYS A 1 252 ? -15.735 7.077 28.322 1.00 92.56 252 LYS A CA 1
ATOM 1924 C C . LYS A 1 252 ? -17.048 6.402 27.910 1.00 92.56 252 LYS A C 1
ATOM 1926 O O . LYS A 1 252 ? -18.011 6.454 28.665 1.00 92.56 252 LYS A O 1
ATOM 1931 N N . ARG A 1 253 ? -17.103 5.812 26.713 1.00 91.81 253 ARG A N 1
ATOM 1932 C CA . ARG A 1 253 ? -18.293 5.116 26.187 1.00 91.81 253 ARG A CA 1
ATOM 1933 C C . ARG A 1 253 ? -18.417 3.670 26.654 1.00 91.81 253 ARG A C 1
ATOM 1935 O O . ARG A 1 253 ? -19.483 3.089 26.497 1.00 91.81 253 ARG A O 1
ATOM 1942 N N . ALA A 1 254 ? -17.320 3.099 27.131 1.00 89.94 254 ALA A N 1
ATOM 1943 C CA . ALA A 1 254 ? -17.242 1.752 27.672 1.00 89.94 254 ALA A CA 1
ATOM 1944 C C . ALA A 1 254 ? -17.888 1.672 29.073 1.00 89.94 254 ALA A C 1
ATOM 1946 O O . ALA A 1 254 ? -18.424 0.644 29.470 1.00 89.94 254 ALA A O 1
ATOM 1947 N N . LEU A 1 255 ? -17.902 2.797 29.799 1.00 85.44 255 LEU A N 1
ATOM 1948 C CA . LEU A 1 255 ? -18.556 2.904 31.100 1.00 85.44 255 LEU A CA 1
ATOM 1949 C C . LEU A 1 255 ? -20.078 2.645 31.005 1.00 85.44 255 LEU A C 1
ATOM 1951 O O . LEU A 1 255 ? -20.707 3.114 30.051 1.00 85.44 255 LEU A O 1
ATOM 1955 N N . PRO A 1 256 ? -20.655 1.924 31.986 1.00 69.88 256 PRO A N 1
ATOM 1956 C CA . PRO A 1 256 ? -22.078 1.581 32.032 1.00 69.88 256 PRO A CA 1
ATOM 1957 C C . PRO A 1 256 ? -23.005 2.778 32.284 1.00 69.88 256 PRO A C 1
ATOM 1959 O O . PRO A 1 256 ? -22.564 3.773 32.908 1.00 69.88 256 PRO A O 1
#

Sequence (256 aa):
MKVARKARWWHQGKWMHALPFPPTLPTFSGNLFPALFLMAGLTVVAVGCPRGSQARFPLLTSDDPQAEAALADARKAEEEGRADEAVGLYQRFLIQYPKDPLVAMAHLHLGRIAVERGENAVAREHLAPVIQHPDRAVAERALFFDGIALHRGGESAKALEQLTPLVGRTIAPEDTALLLETIAQAALAVGDAFRAIRALDALIGSGAPPHRKDQAQLLAAQLVSQEITPTQCDRLVDFLDRDGPIWPIAAKRALP

Foldseek 3Di:
DDDDDDDDDDDDDDDDDDDDDDDDDDDDDDDDDDDDDDDPPPPPPPPPPPQPPPQDADDDDWPDVVLVVLLVVLVVCVSVVVLVVSLVSLVVSCVVPVPTPCVLVSLLSQLQSCLVVLVLVSSCVSLVVQLPDPPPRSNLSSLLSNLSSCVSVVVLVVSLVSLVVCQVVRDDQVSNLVSLCSNLSSCVSVPNLLSNLLSLLVNLVTPHDPVSNVVSLVVSLVSLVPPAALCNLVVSLVRHDCPTPNNVSSVVRVDD

Secondary structure (DSSP, 8-state):
--------------------------------------------------------------S-HHHHHHHHHHHHHHHTT-HHHHHHHHHHHHHH-TTSTTHHHHHHHHHHHHHHHT-HHHHHHHHHHHHT-SSHHHHHHHHHHHHHHHHHTT-HHHHHHHHGGGTTT--SHHHHHHHHHHHHHHHHHTT-HHHHHHHHHHHHHSS--HHHHHHHHHHHHHHHHHT--HHHHHHHHTTS-TTSSSHHHHHHHH--

pLDDT: mean 82.96, std 22.7, range [25.06, 98.69]

Radius of gyration: 25.3 Å; chains: 1; bounding box: 68×78×57 Å